Protein AF-0000000075757580 (afdb_homodimer)

Structure (mmCIF, N/CA/C/O backbone):
data_AF-0000000075757580-model_v1
#
loop_
_entity.id
_entity.type
_entity.pdbx_description
1 polymer 'Pc06g02010 protein'
#
loop_
_atom_site.group_PDB
_atom_site.id
_atom_site.type_symbol
_atom_site.label_atom_id
_atom_site.label_alt_id
_atom_site.label_comp_id
_atom_site.label_asym_id
_atom_site.label_entity_id
_atom_site.label_seq_id
_atom_site.pdbx_PDB_ins_code
_atom_site.Cartn_x
_atom_site.Cartn_y
_atom_site.Cartn_z
_atom_site.occupancy
_atom_site.B_iso_or_equiv
_atom_site.auth_seq_id
_atom_site.auth_comp_id
_atom_site.auth_asym_id
_atom_site.auth_atom_id
_atom_site.pdbx_PDB_model_num
ATOM 1 N N . MET A 1 1 ? 38.062 33.625 12.977 1 28.41 1 MET A N 1
ATOM 2 C CA . MET A 1 1 ? 36.781 33.188 13.539 1 28.41 1 MET A CA 1
ATOM 3 C C . MET A 1 1 ? 35.719 33.031 12.445 1 28.41 1 MET A C 1
ATOM 5 O O . MET A 1 1 ? 35.344 34.031 11.82 1 28.41 1 MET A O 1
ATOM 9 N N . ALA A 1 2 ? 35.719 31.906 11.711 1 51 2 ALA A N 1
ATOM 10 C CA . ALA A 1 2 ? 34.75 31.656 10.656 1 51 2 ALA A CA 1
ATOM 11 C C . ALA A 1 2 ? 33.312 31.859 11.172 1 51 2 ALA A C 1
ATOM 13 O O . ALA A 1 2 ? 32.969 31.359 12.242 1 51 2 ALA A O 1
ATOM 14 N N . ALA A 1 3 ? 32.594 32.969 10.969 1 45.41 3 ALA A N 1
ATOM 15 C CA . ALA A 1 3 ? 31.219 33.281 11.32 1 45.41 3 ALA A CA 1
ATOM 16 C C . ALA A 1 3 ? 30.312 32.062 11.062 1 45.41 3 ALA A C 1
ATOM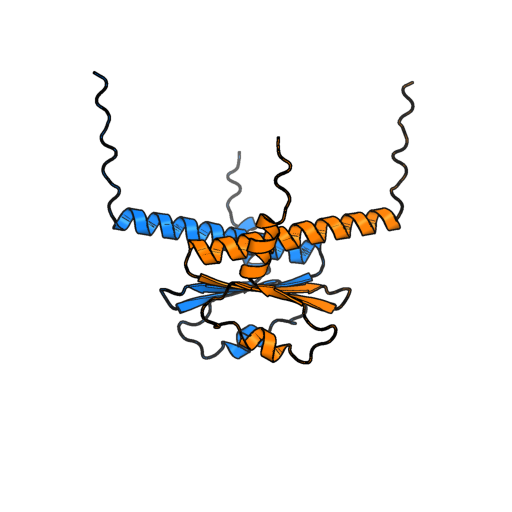 18 O O . ALA A 1 3 ? 30.281 31.531 9.953 1 45.41 3 ALA A O 1
ATOM 19 N N . ILE A 1 4 ? 29.922 31.266 12 1 55.28 4 ILE A N 1
ATOM 20 C CA . ILE A 1 4 ? 28.906 30.219 11.961 1 55.28 4 ILE A CA 1
ATOM 21 C C . ILE A 1 4 ? 27.609 30.797 11.391 1 55.28 4 ILE A C 1
ATOM 23 O O . ILE A 1 4 ? 27.031 31.734 11.953 1 55.28 4 ILE A O 1
ATOM 27 N N . LYS A 1 5 ? 27.547 31.016 10.109 1 54.47 5 LYS A N 1
ATOM 28 C CA . LYS A 1 5 ? 26.281 31.359 9.484 1 54.47 5 LYS A CA 1
ATOM 29 C C . LYS A 1 5 ? 25.109 30.781 10.273 1 54.47 5 LYS A C 1
ATOM 31 O O . LYS A 1 5 ? 25.016 29.562 10.469 1 54.47 5 LYS A O 1
ATOM 36 N N . ALA A 1 6 ? 24.469 31.391 11.266 1 57.47 6 ALA A N 1
ATOM 37 C CA . ALA A 1 6 ? 23.281 31.062 12.039 1 57.47 6 ALA A CA 1
ATOM 38 C C . ALA A 1 6 ? 22.203 30.453 11.148 1 57.47 6 ALA A C 1
ATOM 40 O O . ALA A 1 6 ? 21.812 31.047 10.133 1 57.47 6 ALA A O 1
ATOM 41 N N . THR A 1 7 ? 22.125 29.188 10.883 1 61.03 7 THR A N 1
ATOM 42 C CA . THR A 1 7 ? 21.016 28.531 10.203 1 61.03 7 THR A CA 1
ATOM 43 C C . THR A 1 7 ? 19.688 29.109 10.664 1 61.03 7 THR A C 1
ATOM 45 O O . THR A 1 7 ? 19.344 29.016 11.844 1 61.03 7 THR A O 1
ATOM 48 N N . ARG A 1 8 ? 19.281 30.312 10.32 1 62.44 8 ARG A N 1
ATOM 49 C CA . ARG A 1 8 ? 17.984 30.906 10.617 1 62.44 8 ARG A CA 1
ATOM 50 C C . ARG A 1 8 ? 16.891 29.844 10.688 1 62.44 8 ARG A C 1
ATOM 52 O O . ARG A 1 8 ? 16.781 29 9.797 1 62.44 8 ARG A O 1
ATOM 59 N N . PRO A 1 9 ? 16.391 29.609 11.859 1 71.75 9 PRO A N 1
ATOM 60 C CA . PRO A 1 9 ? 15.305 28.641 12.016 1 71.75 9 PRO A CA 1
ATOM 61 C C . PRO A 1 9 ? 14.25 28.75 10.914 1 71.75 9 PRO A C 1
ATOM 63 O O . PRO A 1 9 ? 13.938 29.844 10.461 1 71.75 9 PRO A O 1
ATOM 66 N N . MET A 1 10 ? 14.219 27.781 10.047 1 72.31 10 MET A N 1
ATOM 67 C CA . MET A 1 10 ? 13.172 27.719 9.031 1 72.31 10 MET A CA 1
ATOM 68 C C . MET A 1 10 ? 11.828 28.156 9.602 1 72.31 10 MET A C 1
ATOM 70 O O . MET A 1 10 ? 11.453 27.734 10.703 1 72.31 10 MET A O 1
ATOM 74 N N . ASP A 1 11 ? 11.367 29.141 9.133 1 81.25 11 ASP A N 1
ATOM 75 C CA . ASP A 1 11 ? 10.031 29.562 9.539 1 81.25 11 ASP A CA 1
ATOM 76 C C . ASP A 1 11 ? 9.039 28.406 9.484 1 81.25 11 ASP A C 1
ATOM 78 O O . ASP A 1 11 ? 9.289 27.406 8.828 1 81.25 11 ASP A O 1
ATOM 82 N N . VAL A 1 12 ? 8.117 28.375 10.367 1 82.94 12 VAL A N 1
ATOM 83 C CA . VAL A 1 12 ? 7.125 27.312 10.547 1 82.94 12 VAL A CA 1
ATOM 84 C C . VAL A 1 12 ? 6.453 27 9.211 1 82.94 12 VAL A C 1
ATOM 86 O O . VAL A 1 12 ? 6.191 25.844 8.898 1 82.94 12 VAL A O 1
ATOM 89 N N . VAL A 1 13 ? 6.262 28.031 8.414 1 81.88 13 VAL A N 1
ATOM 90 C CA . VAL A 1 13 ? 5.586 27.859 7.137 1 81.88 13 VAL A CA 1
ATOM 91 C C . VAL A 1 13 ? 6.457 27.016 6.203 1 81.88 13 VAL A C 1
ATOM 93 O O . VAL A 1 13 ? 5.961 26.109 5.535 1 81.88 13 VAL A O 1
ATOM 96 N N . SER A 1 14 ? 7.656 27.328 6.133 1 85.38 14 SER A N 1
ATOM 97 C CA . SER A 1 14 ? 8.602 26.594 5.297 1 85.38 14 SER A CA 1
ATOM 98 C C . SER A 1 14 ? 8.727 25.141 5.742 1 85.38 14 SER A C 1
ATOM 100 O O . SER A 1 14 ? 8.812 24.234 4.91 1 85.38 14 SER A O 1
ATOM 102 N N . LYS A 1 15 ? 8.719 24.984 7.031 1 83.62 15 LYS A N 1
ATOM 103 C CA . LYS A 1 15 ? 8.836 23.641 7.574 1 83.62 15 LYS A CA 1
ATOM 104 C C . LYS A 1 15 ? 7.625 22.781 7.191 1 83.62 15 LYS A C 1
ATOM 106 O O . LYS A 1 15 ? 7.777 21.625 6.816 1 83.62 15 LYS A O 1
ATOM 111 N N . ARG A 1 16 ? 6.531 23.375 7.273 1 83.94 16 ARG A N 1
ATOM 112 C CA . ARG A 1 16 ? 5.305 22.672 6.906 1 83.94 16 ARG A CA 1
ATOM 113 C C . ARG A 1 16 ? 5.305 22.312 5.43 1 83.94 16 ARG A C 1
ATOM 115 O O . ARG A 1 16 ? 4.887 21.203 5.059 1 83.94 16 ARG A O 1
ATOM 122 N N . LYS A 1 17 ? 5.738 23.25 4.676 1 88.44 17 LYS A N 1
ATOM 123 C CA . LYS A 1 17 ? 5.824 23 3.238 1 88.44 17 LYS A CA 1
ATOM 124 C C . LYS A 1 17 ? 6.762 21.844 2.938 1 88.44 17 LYS A C 1
ATOM 126 O O . LYS A 1 17 ? 6.449 20.984 2.111 1 88.44 17 LYS A O 1
ATOM 131 N N . LEU A 1 18 ? 7.867 21.828 3.568 1 87.31 18 LEU A N 1
ATOM 132 C CA . LEU A 1 18 ? 8.852 20.766 3.377 1 87.31 18 LEU A CA 1
ATOM 133 C C . LEU A 1 18 ? 8.289 19.422 3.814 1 87.31 18 LEU A C 1
ATOM 135 O O . LEU A 1 18 ? 8.492 18.422 3.135 1 87.31 18 LEU A O 1
ATOM 139 N N . MET A 1 19 ? 7.625 19.406 4.863 1 84.75 19 MET A N 1
ATOM 140 C CA . MET A 1 19 ? 7.027 18.172 5.375 1 84.75 19 MET A CA 1
ATOM 141 C C . MET A 1 19 ? 6.004 17.609 4.395 1 84.75 19 MET A C 1
ATOM 143 O O . MET A 1 19 ? 5.965 16.406 4.145 1 84.75 19 MET A O 1
ATOM 147 N N . ARG A 1 20 ? 5.328 18.547 3.861 1 87 20 ARG A N 1
ATOM 148 C CA . ARG A 1 20 ? 4.312 18.141 2.891 1 87 20 ARG A CA 1
ATOM 149 C C . ARG A 1 20 ? 4.957 17.562 1.635 1 87 20 ARG A C 1
ATOM 151 O O . ARG A 1 20 ? 4.465 16.578 1.076 1 87 20 ARG A O 1
ATOM 158 N N . GLN A 1 21 ? 6.012 18.188 1.309 1 90.06 21 GLN A N 1
ATOM 159 C CA . GLN A 1 21 ? 6.719 17.703 0.126 1 90.06 21 GLN A CA 1
ATOM 160 C C . GLN A 1 21 ? 7.27 16.297 0.348 1 90.06 21 GLN A C 1
ATOM 162 O O . GLN A 1 21 ? 7.184 15.445 -0.538 1 90.06 21 GLN A O 1
ATOM 167 N N . LYS A 1 22 ? 7.773 16.125 1.518 1 89.12 22 LYS A N 1
ATOM 168 C CA . LYS A 1 22 ? 8.281 14.805 1.839 1 89.12 22 LYS A CA 1
ATOM 169 C C . LYS A 1 22 ? 7.152 13.773 1.867 1 89.12 22 LYS A C 1
ATOM 171 O O . LYS A 1 22 ? 7.293 12.672 1.327 1 89.12 22 LYS A O 1
ATOM 176 N N . GLN A 1 23 ? 6.102 14.203 2.43 1 91 23 GLN A N 1
ATOM 177 C CA . GLN A 1 23 ? 4.941 13.32 2.5 1 91 23 GLN A CA 1
ATOM 178 C C . GLN A 1 23 ? 4.469 12.922 1.106 1 91 23 GLN A C 1
ATOM 180 O O . GLN A 1 23 ? 4.125 11.758 0.869 1 91 23 GLN A O 1
ATOM 185 N N . CYS A 1 24 ? 4.535 13.891 0.233 1 91.75 24 CYS A N 1
ATOM 186 C CA . CYS A 1 24 ? 4.102 13.633 -1.137 1 91.75 24 CYS A CA 1
ATOM 187 C C . CYS A 1 24 ? 5.047 12.664 -1.831 1 91.75 24 CYS A C 1
ATOM 189 O O . CYS A 1 24 ? 4.598 11.758 -2.537 1 91.75 24 CYS A O 1
ATOM 191 N N . ARG A 1 25 ? 6.289 12.859 -1.616 1 93.12 25 ARG A N 1
ATOM 192 C CA . ARG A 1 25 ? 7.262 11.977 -2.246 1 93.12 25 ARG A CA 1
ATOM 193 C C . ARG A 1 25 ? 7.102 10.539 -1.745 1 93.12 25 ARG A C 1
ATOM 195 O O . ARG A 1 25 ? 7.156 9.594 -2.531 1 93.12 25 ARG A O 1
ATOM 202 N N . ARG A 1 26 ? 6.891 10.406 -0.496 1 93.5 26 ARG A N 1
ATOM 203 C CA . ARG A 1 26 ? 6.734 9.078 0.091 1 93.5 26 ARG A CA 1
ATOM 204 C C . ARG A 1 26 ? 5.438 8.422 -0.372 1 93.5 26 ARG A C 1
ATOM 206 O O . ARG A 1 26 ? 5.402 7.215 -0.616 1 93.5 26 ARG A O 1
ATOM 213 N N . LYS A 1 27 ? 4.469 9.203 -0.467 1 94.75 27 LYS A N 1
ATOM 214 C CA . LYS A 1 27 ? 3.191 8.703 -0.973 1 94.75 27 LYS A CA 1
ATOM 215 C C . LYS A 1 27 ? 3.334 8.172 -2.396 1 94.75 27 LYS A C 1
ATOM 217 O O . LYS A 1 27 ? 2.928 7.047 -2.689 1 94.75 27 LYS A O 1
ATOM 222 N N . THR A 1 28 ? 3.984 9.008 -3.244 1 93.56 28 THR A N 1
ATOM 223 C CA . THR A 1 28 ? 4.164 8.641 -4.645 1 93.56 28 THR A CA 1
ATOM 224 C C . THR A 1 28 ? 5.047 7.402 -4.766 1 93.56 28 THR A C 1
ATOM 226 O O . THR A 1 28 ? 4.762 6.508 -5.566 1 93.56 28 THR A O 1
ATOM 229 N N . SER A 1 29 ? 6.129 7.367 -3.955 1 94.69 29 SER A N 1
ATOM 230 C CA . SER A 1 29 ? 7.023 6.215 -3.975 1 94.69 29 SER A CA 1
ATOM 231 C C . SER A 1 29 ? 6.297 4.941 -3.551 1 94.69 29 SER A C 1
ATOM 233 O O . SER A 1 29 ? 6.488 3.885 -4.152 1 94.69 29 SER A O 1
ATOM 235 N N . LEU A 1 30 ? 5.465 5.043 -2.557 1 96.19 30 LEU A N 1
ATOM 236 C CA . LEU A 1 30 ? 4.684 3.912 -2.066 1 96.19 30 LEU A CA 1
ATOM 237 C C . LEU A 1 30 ? 3.752 3.385 -3.154 1 96.19 30 LEU A C 1
ATOM 239 O O . LEU A 1 30 ? 3.719 2.182 -3.418 1 96.19 30 LEU A O 1
ATOM 243 N N . MET A 1 31 ? 3.135 4.289 -3.84 1 96.5 31 MET A N 1
ATOM 244 C CA . MET A 1 31 ? 2.184 3.908 -4.879 1 96.5 31 MET A CA 1
ATOM 245 C C . MET A 1 31 ? 2.902 3.285 -6.074 1 96.5 31 MET A C 1
ATOM 247 O O . MET A 1 31 ? 2.432 2.297 -6.637 1 96.5 31 MET A O 1
ATOM 251 N N . LYS A 1 32 ? 4.02 3.869 -6.344 1 95.38 32 LYS A N 1
ATOM 252 C CA . LYS A 1 32 ? 4.801 3.32 -7.449 1 95.38 32 LYS A CA 1
ATOM 253 C C . LYS A 1 32 ? 5.25 1.892 -7.152 1 95.38 32 LYS A C 1
ATOM 255 O O . LYS A 1 32 ? 5.172 1.018 -8.016 1 95.38 32 LYS A O 1
ATOM 260 N N . LYS A 1 33 ? 5.664 1.652 -5.953 1 96.12 33 LYS A N 1
ATOM 261 C CA . LYS A 1 33 ? 6.113 0.317 -5.566 1 96.12 33 LYS A CA 1
ATOM 262 C C . LYS A 1 33 ? 4.957 -0.679 -5.594 1 96.12 33 LYS A C 1
ATOM 264 O O . LYS A 1 33 ? 5.148 -1.854 -5.914 1 96.12 33 LYS A O 1
ATOM 269 N N . ALA A 1 34 ? 3.807 -0.203 -5.211 1 97.31 34 ALA A N 1
ATOM 270 C CA . ALA A 1 34 ? 2.623 -1.057 -5.258 1 97.31 34 ALA A CA 1
ATOM 271 C C . ALA A 1 34 ? 2.293 -1.454 -6.695 1 97.31 34 ALA A C 1
ATOM 273 O O . ALA A 1 34 ? 1.99 -2.617 -6.969 1 97.31 34 ALA A O 1
ATOM 274 N N . CYS A 1 35 ? 2.459 -0.529 -7.629 1 95.81 35 CYS A N 1
ATOM 275 C CA . CYS A 1 35 ? 2.203 -0.803 -9.039 1 95.81 35 CYS A CA 1
ATOM 276 C C . CYS A 1 35 ? 3.219 -1.795 -9.594 1 95.81 35 CYS A C 1
ATOM 278 O O . CYS A 1 35 ? 2.859 -2.701 -10.352 1 95.81 35 CYS A O 1
ATOM 280 N N . GLU A 1 36 ? 4.441 -1.571 -9.211 1 93.81 36 GLU A N 1
ATOM 281 C CA . GLU A 1 36 ? 5.508 -2.473 -9.633 1 93.81 36 GLU A CA 1
ATOM 282 C C 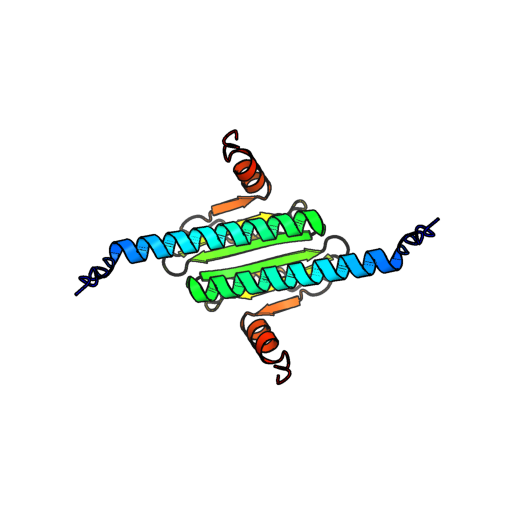. GLU A 1 36 ? 5.25 -3.898 -9.156 1 93.81 36 GLU A C 1
ATOM 284 O O . GLU A 1 36 ? 5.391 -4.852 -9.922 1 93.81 36 GLU A O 1
ATOM 289 N N . TYR A 1 37 ? 4.84 -3.955 -7.977 1 94.38 37 TYR A N 1
ATOM 290 C CA . TYR A 1 37 ? 4.539 -5.27 -7.418 1 94.38 37 TYR A CA 1
ATOM 291 C C . TYR A 1 37 ? 3.393 -5.934 -8.172 1 94.38 37 TYR A C 1
ATOM 293 O O . TYR A 1 37 ? 3.451 -7.125 -8.477 1 94.38 37 TYR A O 1
ATOM 301 N N . SER A 1 38 ? 2.367 -5.207 -8.414 1 96 38 SER A N 1
ATOM 302 C CA . SER A 1 38 ? 1.22 -5.742 -9.141 1 96 38 SER A CA 1
ATOM 303 C C . SER A 1 38 ? 1.638 -6.328 -10.484 1 96 38 SER A C 1
ATOM 305 O O . SER A 1 38 ? 1.228 -7.434 -10.836 1 96 38 SER A O 1
ATOM 307 N N . ARG A 1 39 ? 2.471 -5.645 -11.156 1 91.12 39 ARG A N 1
ATOM 308 C CA . ARG A 1 39 ? 2.889 -6.047 -12.492 1 91.12 39 ARG A CA 1
ATOM 309 C C . ARG A 1 39 ? 3.84 -7.234 -12.438 1 91.12 39 ARG A C 1
ATOM 311 O O . ARG A 1 39 ? 3.711 -8.18 -13.227 1 91.12 39 ARG A O 1
ATOM 318 N N . MET A 1 40 ? 4.676 -7.312 -11.43 1 89.44 40 MET A N 1
ATOM 319 C CA . MET A 1 40 ? 5.738 -8.312 -11.359 1 89.44 40 MET A CA 1
ATOM 320 C C . MET A 1 40 ? 5.227 -9.617 -10.758 1 89.44 40 MET A C 1
ATOM 322 O O . MET A 1 40 ? 5.723 -10.695 -11.086 1 89.44 40 MET A O 1
ATOM 326 N N . CYS A 1 41 ? 4.18 -9.492 -9.93 1 91.31 41 CYS A N 1
ATOM 327 C CA . CYS A 1 41 ? 3.766 -10.664 -9.172 1 91.31 41 CYS A CA 1
ATOM 328 C C . CYS A 1 41 ? 2.334 -11.062 -9.516 1 91.31 41 CYS A C 1
ATOM 330 O O . CYS A 1 41 ? 1.71 -11.844 -8.797 1 91.31 41 CYS A O 1
ATOM 332 N N . SER A 1 42 ? 1.768 -10.5 -10.57 1 92.19 42 SER A N 1
ATOM 333 C CA . SER A 1 42 ? 0.395 -10.805 -10.961 1 92.19 42 SER A CA 1
ATOM 334 C C . SER A 1 42 ? -0.55 -10.734 -9.766 1 92.19 42 SER A C 1
ATOM 336 O O . SER A 1 42 ? -1.265 -11.695 -9.477 1 92.19 42 SER A O 1
ATOM 338 N N . ALA A 1 43 ? -0.443 -9.656 -9.164 1 96.31 43 ALA A N 1
ATOM 339 C CA . ALA A 1 43 ? -1.262 -9.414 -7.977 1 96.31 43 ALA A CA 1
ATOM 340 C C . ALA A 1 43 ? -2.178 -8.211 -8.18 1 96.31 43 ALA A C 1
ATOM 342 O O . ALA A 1 43 ? -1.814 -7.254 -8.875 1 96.31 43 ALA A O 1
ATOM 343 N N . ASP A 1 44 ? -3.393 -8.281 -7.664 1 97.25 44 ASP A N 1
ATOM 344 C CA . ASP A 1 44 ? -4.293 -7.137 -7.598 1 97.25 44 ASP A CA 1
ATOM 345 C C . ASP A 1 44 ? -4.078 -6.344 -6.309 1 97.25 44 ASP A C 1
ATOM 347 O O . ASP A 1 44 ? -4.316 -6.859 -5.215 1 97.25 44 ASP A O 1
ATOM 351 N N . ILE A 1 45 ? -3.654 -5.188 -6.516 1 97.88 45 ILE A N 1
ATOM 352 C CA . ILE A 1 45 ? -3.238 -4.438 -5.34 1 97.88 45 ILE A CA 1
ATOM 353 C C . ILE A 1 45 ? -4.078 -3.168 -5.211 1 97.88 45 ILE A C 1
ATOM 355 O O . ILE A 1 45 ? -4.414 -2.537 -6.215 1 97.88 45 ILE A O 1
ATOM 359 N N . CYS A 1 46 ? -4.41 -2.756 -3.949 1 97.81 46 CYS A N 1
ATOM 360 C CA . CYS A 1 46 ? -5.012 -1.467 -3.627 1 97.81 46 CYS A CA 1
ATOM 361 C C . CYS A 1 46 ? -4.309 -0.821 -2.438 1 97.81 46 CYS A C 1
ATOM 363 O O . CYS A 1 46 ? -3.916 -1.51 -1.494 1 97.81 46 CYS A O 1
ATOM 365 N N . VAL A 1 47 ? -4.035 0.445 -2.535 1 98.12 47 VAL A N 1
ATOM 366 C CA . VAL A 1 47 ? -3.486 1.224 -1.43 1 98.12 47 VAL A CA 1
ATOM 367 C C . VAL A 1 47 ? -4.438 2.365 -1.076 1 98.12 47 VAL A C 1
ATOM 369 O O . VAL A 1 47 ? -4.816 3.156 -1.943 1 98.12 47 VAL A O 1
ATOM 372 N N . GLY A 1 48 ? -4.863 2.414 0.11 1 97.62 48 GLY A N 1
ATOM 373 C CA . GLY A 1 48 ? -5.691 3.5 0.61 1 97.62 48 GLY A CA 1
ATOM 374 C C . GLY A 1 48 ? -4.984 4.363 1.641 1 97.62 48 GLY A C 1
ATOM 375 O O . GLY A 1 48 ? -4.445 3.848 2.623 1 97.62 48 GLY A O 1
ATOM 376 N N . ILE A 1 49 ? -4.988 5.641 1.418 1 97.69 49 ILE A N 1
ATOM 377 C CA . ILE A 1 49 ? -4.355 6.59 2.322 1 97.69 49 ILE A CA 1
ATOM 378 C C . ILE A 1 49 ? -5.359 7.668 2.729 1 97.69 49 ILE A C 1
ATOM 380 O O . ILE A 1 49 ? -5.902 8.375 1.874 1 97.69 49 ILE A O 1
ATOM 384 N N . ARG A 1 50 ? -5.645 7.727 3.971 1 97.31 50 ARG A N 1
ATOM 385 C CA . ARG A 1 50 ? -6.418 8.844 4.492 1 97.31 50 ARG A CA 1
ATOM 386 C C . ARG A 1 50 ? -5.551 9.75 5.363 1 97.31 50 ARG A C 1
ATOM 388 O O . ARG A 1 50 ? -5.031 9.32 6.391 1 97.31 50 ARG A O 1
ATOM 395 N N . ILE A 1 51 ? -5.387 10.992 4.898 1 95.44 51 ILE A N 1
ATOM 396 C CA . ILE A 1 51 ? -4.688 11.977 5.715 1 95.44 51 ILE A CA 1
ATOM 397 C C . ILE A 1 51 ? -5.594 12.438 6.855 1 95.44 51 ILE A C 1
ATOM 399 O O . ILE A 1 51 ? -6.629 13.062 6.621 1 95.44 51 ILE A O 1
ATOM 403 N N . ARG A 1 52 ? -5.129 12.172 8.008 1 95.38 52 ARG A N 1
ATOM 404 C CA . ARG A 1 52 ? -6.008 12.406 9.148 1 95.38 52 ARG A CA 1
ATOM 405 C C . ARG A 1 52 ? -6.316 13.891 9.312 1 95.38 52 ARG A C 1
ATOM 407 O O . ARG A 1 52 ? -7.457 14.266 9.609 1 95.38 52 ARG A O 1
ATOM 414 N N . GLU A 1 53 ? -5.336 14.695 9.102 1 91.38 53 GLU A N 1
ATOM 415 C CA . GLU A 1 53 ? -5.488 16.125 9.312 1 91.38 53 GLU A CA 1
ATOM 416 C C . GLU A 1 53 ? -6.559 16.719 8.391 1 91.38 53 GLU A C 1
ATOM 418 O O . GLU A 1 53 ? -7.418 17.484 8.836 1 91.38 53 GLU A O 1
ATOM 423 N N . THR A 1 54 ? -6.57 16.375 7.234 1 92.5 54 THR A N 1
ATOM 424 C CA . THR A 1 54 ? -7.457 16.984 6.254 1 92.5 54 THR A CA 1
ATOM 425 C C . THR A 1 54 ? -8.664 16.094 5.98 1 92.5 54 THR A C 1
ATOM 427 O O . THR A 1 54 ? -9.688 16.562 5.48 1 92.5 54 THR A O 1
ATOM 430 N N . GLY A 1 55 ? -8.523 14.773 6.219 1 95.25 55 GLY A N 1
ATOM 431 C CA . GLY A 1 55 ? -9.578 13.828 5.887 1 95.25 55 GLY A CA 1
ATOM 432 C C . GLY A 1 55 ? -9.539 13.367 4.441 1 95.25 55 GLY A C 1
ATOM 433 O O . GLY A 1 55 ? -10.344 12.531 4.031 1 95.25 55 GLY A O 1
ATOM 434 N N . GLN A 1 56 ? -8.602 13.883 3.717 1 95.69 56 GLN A N 1
ATOM 435 C CA . GLN A 1 56 ? -8.484 13.539 2.305 1 95.69 56 GLN A CA 1
ATOM 436 C C . GLN A 1 56 ? -8.078 12.078 2.127 1 95.69 56 GLN A C 1
ATOM 438 O O . GLN A 1 56 ? -7.156 11.602 2.799 1 95.69 56 GLN A O 1
ATOM 443 N N . VAL A 1 57 ? -8.812 11.43 1.176 1 96.88 57 VAL A N 1
ATOM 444 C CA . VAL A 1 57 ? -8.539 10.016 0.928 1 96.88 57 VAL A CA 1
ATOM 445 C C . VAL A 1 57 ? -7.93 9.844 -0.463 1 96.88 57 VAL A C 1
ATOM 447 O O . VAL A 1 57 ? -8.43 10.414 -1.438 1 96.88 57 VAL A O 1
ATOM 450 N N . HIS A 1 58 ? -6.801 9.188 -0.512 1 96.38 58 HIS A N 1
ATOM 451 C CA . HIS A 1 58 ? -6.16 8.781 -1.758 1 96.38 58 HIS A CA 1
ATOM 452 C C . HIS A 1 58 ? -6.234 7.27 -1.947 1 96.38 58 HIS A C 1
ATOM 454 O O . HIS A 1 58 ? -5.902 6.508 -1.035 1 96.38 58 HIS A O 1
ATOM 460 N N . ILE A 1 59 ? -6.688 6.871 -3.104 1 96.75 59 ILE A N 1
ATOM 461 C CA . ILE A 1 59 ? -6.789 5.445 -3.383 1 96.75 59 ILE A CA 1
ATOM 462 C C . ILE A 1 59 ? -5.996 5.109 -4.645 1 96.75 59 ILE A C 1
ATOM 464 O O . ILE A 1 59 ? -6.188 5.734 -5.691 1 96.75 59 ILE A O 1
ATOM 468 N N . LEU A 1 60 ? -5.074 4.195 -4.484 1 97 60 LEU A N 1
ATOM 469 C CA . LEU A 1 60 ? -4.445 3.59 -5.652 1 97 60 LEU A CA 1
ATOM 470 C C . LEU A 1 60 ? -5.004 2.193 -5.906 1 97 60 LEU A C 1
ATOM 472 O O . LEU A 1 60 ? -5.059 1.367 -4.992 1 97 60 LEU A O 1
ATOM 476 N N . SER A 1 61 ? -5.352 1.985 -7.109 1 95.62 61 SER A N 1
ATOM 477 C CA . SER A 1 61 ? -5.82 0.66 -7.504 1 95.62 61 SER A CA 1
ATOM 478 C C . SER A 1 61 ? -5.004 0.112 -8.672 1 95.62 61 SER A C 1
ATOM 480 O O . SER A 1 61 ? -5.156 0.568 -9.805 1 95.62 61 SER A O 1
ATOM 482 N N . ALA A 1 62 ? -4.16 -0.707 -8.352 1 95.62 62 ALA A N 1
ATOM 483 C CA . ALA A 1 62 ? -3.48 -1.504 -9.367 1 95.62 62 ALA A CA 1
ATOM 484 C C . ALA A 1 62 ? -4.117 -2.885 -9.5 1 95.62 62 ALA A C 1
ATOM 486 O O . ALA A 1 62 ? -3.551 -3.881 -9.047 1 95.62 62 ALA A O 1
ATOM 487 N N . ASP A 1 63 ? -5.164 -2.883 -9.992 1 93.62 63 ASP A N 1
ATOM 488 C CA . ASP A 1 63 ? -6.09 -4.012 -9.969 1 93.62 63 ASP A CA 1
ATOM 489 C C . ASP A 1 63 ? -6.742 -4.211 -11.336 1 93.62 63 ASP A C 1
ATOM 491 O O . ASP A 1 63 ? -7.758 -3.58 -11.641 1 93.62 63 ASP A O 1
ATOM 495 N N . THR A 1 64 ? -6.254 -5.113 -12.086 1 88.56 64 THR A N 1
ATOM 496 C CA . THR A 1 64 ? -6.758 -5.328 -13.438 1 88.56 64 THR A CA 1
ATOM 497 C C . THR A 1 64 ? -8.047 -6.137 -13.414 1 88.56 64 THR A C 1
ATOM 499 O O . THR A 1 64 ? -8.883 -6.016 -14.312 1 88.56 64 THR A O 1
ATOM 502 N N . SER A 1 65 ? -8.258 -6.852 -12.438 1 93 65 SER A N 1
ATOM 503 C CA . SER A 1 65 ? -9.414 -7.742 -12.367 1 93 65 SER A CA 1
ATOM 504 C C . SER A 1 65 ? -10.633 -7.023 -11.812 1 93 65 SER A C 1
ATOM 506 O O . SER A 1 65 ? -11.758 -7.512 -11.93 1 93 65 SER A O 1
ATOM 508 N N . GLY A 1 66 ? -10.469 -5.949 -11.133 1 93.88 66 GLY A N 1
ATOM 509 C CA . GLY A 1 66 ? -11.57 -5.219 -10.516 1 93.88 66 GLY A CA 1
ATOM 510 C C . GLY A 1 66 ? -11.945 -5.746 -9.148 1 93.88 66 GLY A C 1
ATOM 511 O O . GLY A 1 66 ? -13.031 -5.469 -8.641 1 93.88 66 GLY A O 1
ATOM 512 N N . PHE A 1 67 ? -11.109 -6.523 -8.609 1 95.75 67 PHE A N 1
ATOM 513 C CA . PHE A 1 67 ? -11.383 -7.125 -7.312 1 95.75 67 PHE A CA 1
ATOM 514 C C . PHE A 1 67 ? -11.617 -6.051 -6.254 1 95.75 67 PHE A C 1
ATOM 516 O O . PHE A 1 67 ? -12.523 -6.18 -5.426 1 95.75 67 PHE A O 1
ATOM 523 N N . TRP A 1 68 ? -10.898 -4.992 -6.305 1 95.94 68 TRP A N 1
ATOM 524 C CA . TRP A 1 68 ? -10.93 -3.967 -5.266 1 95.94 68 TRP A CA 1
ATOM 525 C C . TRP A 1 68 ? -11.898 -2.85 -5.633 1 95.94 68 TRP A C 1
ATOM 527 O O . TRP A 1 68 ? -11.938 -1.811 -4.973 1 95.94 68 TRP A O 1
ATOM 537 N N . ALA A 1 69 ? -12.734 -2.969 -6.59 1 93.12 69 ALA A N 1
ATOM 538 C CA . ALA A 1 69 ? -13.625 -1.935 -7.098 1 93.12 69 ALA A CA 1
ATOM 539 C C . ALA A 1 69 ? -14.633 -1.506 -6.031 1 93.12 69 ALA A C 1
ATOM 541 O O . ALA A 1 69 ? -15.109 -0.37 -6.043 1 93.12 69 ALA A O 1
ATOM 542 N N . PHE A 1 70 ? -14.898 -2.369 -5.176 1 93.44 70 PHE A N 1
ATOM 543 C CA . PHE A 1 70 ? -15.898 -2.092 -4.148 1 93.44 70 PHE A CA 1
ATOM 544 C C . PHE A 1 70 ? -15.422 -0.984 -3.217 1 93.44 70 PHE A C 1
ATOM 546 O O . PHE A 1 70 ? -16.234 -0.336 -2.551 1 93.44 70 PHE A O 1
ATOM 553 N N . LEU A 1 71 ? -14.117 -0.797 -3.076 1 93.19 71 LEU A N 1
ATOM 554 C CA . LEU A 1 71 ? -13.57 0.239 -2.203 1 93.19 71 LEU A CA 1
ATOM 555 C C . LEU A 1 71 ? -14.109 1.612 -2.592 1 93.19 71 LEU A C 1
ATOM 557 O O . LEU A 1 71 ? -14.617 2.35 -1.742 1 93.19 71 LEU A O 1
ATOM 561 N N . SER A 1 72 ? -14.016 1.849 -3.9 1 89.75 72 SER A N 1
ATOM 562 C CA . SER A 1 72 ? -14.523 3.125 -4.391 1 89.75 72 SER A CA 1
ATOM 563 C C . SER A 1 72 ? -16.016 3.258 -4.133 1 89.75 72 SER A C 1
ATOM 565 O O . SER A 1 72 ? -16.5 4.336 -3.777 1 89.75 72 SER A O 1
ATOM 567 N N . SER A 1 73 ? -16.703 2.15 -4.363 1 91.12 73 SER A N 1
ATOM 568 C CA . SER A 1 73 ? -18.141 2.172 -4.141 1 91.12 73 SER A CA 1
ATOM 569 C C . SER A 1 73 ? -18.469 2.48 -2.688 1 91.12 73 SER A C 1
ATOM 571 O O . SER A 1 73 ? -19.422 3.209 -2.402 1 91.12 73 SER A O 1
ATOM 573 N N . GLN A 1 74 ? -17.766 1.948 -1.771 1 92.12 74 GLN A N 1
ATOM 574 C CA . GLN A 1 74 ? -17.984 2.158 -0.345 1 92.12 74 GLN A CA 1
ATOM 575 C C . GLN A 1 74 ? -17.688 3.6 0.053 1 92.12 74 GLN A C 1
ATOM 577 O O . GLN A 1 74 ? -18.281 4.129 0.994 1 92.12 74 GLN A O 1
ATOM 582 N N . LEU A 1 75 ? -16.781 4.207 -0.72 1 94.94 75 LEU A N 1
ATOM 583 C CA . LEU A 1 75 ? -16.359 5.555 -0.358 1 94.94 75 LEU A CA 1
ATOM 584 C C . LEU A 1 75 ? -16.984 6.594 -1.274 1 94.94 75 LEU A C 1
ATOM 586 O O . LEU A 1 75 ? -16.562 7.75 -1.298 1 94.94 75 LEU A O 1
ATOM 590 N N . ASN A 1 76 ? -18.031 6.191 -1.983 1 90.75 76 ASN A N 1
ATOM 591 C CA . ASN A 1 76 ? -18.625 7.039 -3.006 1 90.75 76 ASN A CA 1
ATOM 592 C C . ASN A 1 76 ? -19.25 8.297 -2.398 1 90.75 76 ASN A C 1
ATOM 594 O O . ASN A 1 76 ? -19.25 9.359 -3.02 1 90.75 76 ASN A O 1
ATOM 598 N N . SER A 1 77 ? -19.688 8.234 -1.125 1 93.31 77 SER A N 1
ATOM 599 C CA . SER A 1 77 ? -20.344 9.375 -0.498 1 93.31 77 SER A CA 1
ATOM 600 C C . SER A 1 77 ? -19.391 10.102 0.454 1 93.31 77 SER A C 1
ATOM 602 O O . SER A 1 77 ? -19.812 11 1.192 1 93.31 77 SER A O 1
ATOM 604 N N . TYR A 1 78 ? -18.203 9.742 0.449 1 93.44 78 TYR A N 1
ATOM 605 C CA . TYR A 1 78 ? -17.234 10.32 1.368 1 93.44 78 TYR A CA 1
ATOM 606 C C . TYR A 1 78 ? -16.828 11.719 0.92 1 93.44 78 TYR A C 1
ATOM 608 O O . TYR A 1 78 ? -16.719 11.984 -0.279 1 93.44 78 TYR A O 1
ATOM 616 N N . TYR A 1 79 ? -16.672 12.672 1.843 1 94.5 79 TYR A N 1
ATOM 617 C CA . TYR A 1 79 ? -16.172 14.016 1.628 1 94.5 79 TYR A CA 1
ATOM 618 C C . TYR A 1 79 ? -15.031 14.336 2.592 1 94.5 79 TYR A C 1
ATOM 620 O O . TYR A 1 79 ? -15.141 14.094 3.797 1 94.5 79 TYR A O 1
ATOM 628 N N . PRO A 1 80 ? -13.906 14.977 1.965 1 94.94 80 PRO A N 1
ATOM 629 C CA . PRO A 1 80 ? -13.68 15.32 0.56 1 94.94 80 PRO A CA 1
ATOM 630 C C . PRO A 1 80 ? -13.602 14.094 -0.347 1 94.94 80 PRO A C 1
ATOM 632 O O . PRO A 1 80 ? -13.156 13.031 0.089 1 94.94 80 PRO A O 1
ATOM 635 N N . ALA A 1 81 ? -14 14.227 -1.563 1 94.94 81 ALA A N 1
ATOM 636 C CA . ALA A 1 81 ? -14.086 13.109 -2.5 1 94.94 81 ALA A CA 1
ATOM 637 C C . ALA A 1 81 ? -12.734 12.414 -2.641 1 94.94 81 ALA A C 1
ATOM 639 O O . ALA A 1 81 ? -11.703 13.07 -2.805 1 94.94 81 ALA A O 1
ATOM 640 N N . PRO A 1 82 ? -12.781 11.188 -2.609 1 94.94 82 PRO A N 1
ATOM 641 C CA . PRO A 1 82 ? -11.516 10.453 -2.73 1 94.94 82 PRO A CA 1
ATOM 642 C C . PRO A 1 82 ? -10.852 10.641 -4.09 1 94.94 82 PRO A C 1
ATOM 644 O O . PRO A 1 82 ? -11.539 10.766 -5.105 1 94.94 82 PRO A O 1
ATOM 647 N N . MET A 1 83 ? -9.508 10.703 -4.004 1 94.06 83 MET A N 1
ATOM 648 C CA . MET A 1 83 ? -8.719 10.75 -5.23 1 94.06 83 MET A CA 1
ATOM 649 C C . MET A 1 83 ? -8.305 9.352 -5.664 1 94.06 83 MET A C 1
ATOM 651 O O . MET A 1 83 ? -7.664 8.617 -4.906 1 94.06 83 MET A O 1
ATOM 655 N N . LEU A 1 84 ? -8.711 8.992 -6.867 1 92.81 84 LEU A N 1
ATOM 656 C CA . LEU A 1 84 ? -8.422 7.66 -7.379 1 92.81 84 LEU A CA 1
ATOM 657 C C . LEU A 1 84 ? -7.25 7.695 -8.352 1 92.81 84 LEU A C 1
ATOM 659 O O . LEU A 1 84 ? -7.238 8.5 -9.289 1 92.81 84 LEU A O 1
ATOM 663 N N . VAL A 1 85 ? -6.262 6.895 -8.07 1 92.44 85 VAL A N 1
ATOM 664 C CA . VAL A 1 85 ? -5.105 6.746 -8.945 1 92.44 85 VAL A CA 1
ATOM 665 C C . VAL A 1 85 ? -5.008 5.301 -9.43 1 92.44 85 VAL A C 1
ATOM 667 O O . VAL A 1 85 ? -5.141 4.363 -8.641 1 92.44 85 VAL A O 1
ATOM 670 N N . THR A 1 86 ? -4.875 5.137 -10.711 1 91.12 86 THR A N 1
ATOM 671 C CA . THR A 1 86 ? -4.723 3.793 -11.258 1 91.12 86 THR A CA 1
ATOM 672 C C . THR A 1 86 ? -3.289 3.557 -11.719 1 91.12 86 THR A C 1
ATOM 674 O O . THR A 1 86 ? -2.496 4.496 -11.805 1 91.12 86 THR A O 1
ATOM 677 N N . ASP A 1 87 ? -3.004 2.309 -11.883 1 88.25 87 ASP A N 1
ATOM 678 C CA . ASP A 1 87 ? -1.674 1.958 -12.375 1 88.25 87 ASP A CA 1
ATOM 679 C C . ASP A 1 87 ? -1.39 2.619 -13.719 1 88.25 87 ASP A C 1
ATOM 681 O O . ASP A 1 87 ? -0.249 2.99 -14.008 1 88.25 87 ASP A O 1
ATOM 685 N N . GLN A 1 88 ? -2.396 2.871 -14.492 1 85.81 88 GLN A N 1
ATOM 686 C CA . GLN A 1 88 ? -2.264 3.527 -15.789 1 85.81 88 GLN A CA 1
ATOM 687 C C . GLN A 1 88 ? -1.896 5 -15.625 1 85.81 88 GLN A C 1
ATOM 689 O O . GLN A 1 88 ? -1.121 5.543 -16.422 1 85.81 88 GLN A O 1
ATOM 694 N N . ASP A 1 89 ? -2.418 5.59 -14.625 1 87.19 89 ASP A N 1
ATOM 695 C CA . ASP A 1 89 ? -2.119 6.996 -14.359 1 87.19 89 ASP A CA 1
ATOM 696 C C . ASP A 1 89 ? -0.655 7.18 -13.969 1 87.19 89 ASP A C 1
ATOM 698 O O . ASP A 1 89 ? -0.031 8.18 -14.328 1 87.19 89 ASP A O 1
ATOM 702 N N . LEU A 1 90 ? -0.125 6.227 -13.219 1 87.06 90 LEU A N 1
ATOM 703 C CA . LEU A 1 90 ? 1.25 6.336 -12.742 1 87.06 90 LEU A CA 1
ATOM 704 C C . LEU A 1 90 ? 2.238 6.012 -13.859 1 87.06 90 LEU A C 1
ATOM 706 O O . LEU A 1 90 ? 3.334 6.578 -13.906 1 87.06 90 LEU A O 1
ATOM 710 N N . GLN A 1 91 ? 1.937 5.102 -14.68 1 80.44 91 GLN A N 1
ATOM 711 C CA . GLN A 1 91 ? 2.793 4.742 -15.812 1 80.44 91 GLN A CA 1
ATOM 712 C C . GLN A 1 91 ? 2.895 5.891 -16.812 1 80.44 91 GLN A C 1
ATOM 714 O O . GLN A 1 91 ? 3.965 6.141 -17.375 1 80.44 91 GLN A O 1
ATOM 719 N N . GLN A 1 92 ? 1.834 6.594 -16.891 1 76.12 92 GLN A N 1
ATOM 720 C CA . GLN A 1 92 ? 1.845 7.738 -17.797 1 76.12 92 GLN A CA 1
ATOM 721 C C . GLN A 1 92 ? 2.689 8.875 -17.234 1 76.12 92 GLN A C 1
ATOM 723 O O . GLN A 1 92 ? 3.393 9.562 -17.984 1 76.12 92 GLN A O 1
ATOM 728 N N . ALA A 1 93 ? 2.639 9.062 -15.961 1 69 93 ALA A N 1
ATOM 729 C CA . ALA A 1 93 ? 3.443 10.109 -15.328 1 69 93 ALA A CA 1
ATOM 730 C C . ALA A 1 93 ? 4.934 9.836 -15.5 1 69 93 ALA A C 1
ATOM 732 O O . ALA A 1 93 ? 5.73 10.758 -15.664 1 69 93 ALA A O 1
ATOM 733 N N . ASP A 1 94 ? 5.355 8.617 -15.406 1 66.25 94 ASP A N 1
ATOM 734 C CA . ASP A 1 94 ? 6.746 8.227 -15.602 1 66.25 94 ASP A CA 1
ATOM 735 C C . ASP A 1 94 ? 7.188 8.484 -17.047 1 66.25 94 ASP A C 1
ATOM 737 O O . ASP A 1 94 ? 8.344 8.836 -17.281 1 66.25 94 ASP A O 1
ATOM 741 N N . ASN A 1 95 ? 6.309 8.242 -17.828 1 66.19 95 ASN A N 1
ATOM 742 C CA . ASN A 1 95 ? 6.609 8.453 -19.234 1 66.19 95 ASN A CA 1
ATOM 743 C C . ASN A 1 95 ? 6.621 9.938 -19.594 1 66.19 95 ASN A C 1
ATOM 745 O O . ASN A 1 95 ? 7.316 10.359 -20.516 1 66.19 95 ASN A O 1
ATOM 749 N N . ASP A 1 96 ? 5.797 10.727 -18.922 1 59.28 96 ASP A N 1
ATOM 750 C CA . ASP A 1 96 ? 5.73 12.148 -19.234 1 59.28 96 ASP A CA 1
ATOM 751 C C . ASP A 1 96 ? 6.898 12.898 -18.594 1 59.28 96 ASP A C 1
ATOM 753 O O . ASP A 1 96 ? 7.051 14.109 -18.781 1 59.28 96 ASP A O 1
ATOM 757 N N . THR A 1 97 ? 7.52 12.344 -17.547 1 56.25 97 THR A N 1
ATOM 758 C CA . THR A 1 97 ? 8.727 13.016 -17.078 1 56.25 97 THR A CA 1
ATOM 759 C C . THR A 1 97 ? 9.719 13.203 -18.219 1 56.25 97 THR A C 1
ATOM 761 O O . THR A 1 97 ? 10.141 12.227 -18.844 1 56.25 97 THR A O 1
ATOM 764 N N . PRO A 1 98 ? 9.953 14.445 -18.688 1 48.34 98 PRO A N 1
ATOM 765 C CA . PRO A 1 98 ? 10.812 14.734 -19.844 1 48.34 98 PRO A CA 1
ATOM 766 C C . PRO A 1 98 ? 12.18 14.062 -19.734 1 48.34 98 PRO A C 1
ATOM 768 O O . PRO A 1 98 ? 12.828 14.133 -18.688 1 48.34 98 PRO A O 1
ATOM 771 N N . GLN A 1 99 ? 12.477 12.938 -20.25 1 44.31 99 GLN A N 1
ATOM 772 C CA . GLN A 1 99 ? 13.859 12.547 -20.5 1 44.31 99 GLN A CA 1
ATOM 773 C C . GLN A 1 99 ? 14.695 13.758 -20.922 1 44.31 99 GLN A C 1
ATOM 775 O O . GLN A 1 99 ? 14.438 14.367 -21.953 1 44.31 99 GLN A O 1
ATOM 780 N N . GLN A 1 100 ? 14.945 14.703 -20.031 1 40.12 100 GLN A N 1
ATOM 781 C CA . GLN A 1 100 ? 15.922 15.688 -20.484 1 40.12 100 GLN A CA 1
ATOM 782 C C . GLN A 1 100 ? 17.047 15.016 -21.281 1 40.12 100 GLN A C 1
ATOM 784 O O . GLN A 1 100 ? 17.594 14.008 -20.844 1 40.12 100 GLN A O 1
ATOM 789 N 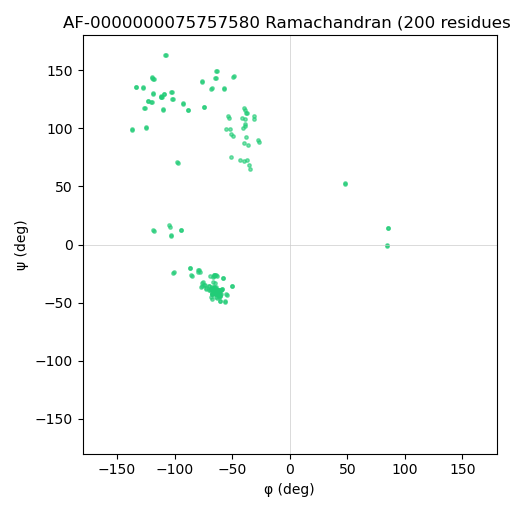N . PRO A 1 101 ? 17.016 15.148 -22.562 1 40.66 101 PRO A N 1
ATOM 790 C CA . PRO A 1 101 ? 18.156 14.688 -23.359 1 40.66 101 PRO A CA 1
ATOM 791 C C . PRO A 1 101 ? 19.5 14.953 -22.688 1 40.66 101 PRO A C 1
ATOM 793 O O . PRO A 1 101 ? 19.734 16.047 -22.156 1 40.66 101 PRO A O 1
ATOM 796 N N . ILE A 1 102 ? 20.234 13.875 -22.281 1 27.66 102 ILE A N 1
ATOM 797 C CA . ILE A 1 102 ? 21.672 14.164 -22.172 1 27.66 102 ILE A CA 1
ATOM 798 C C . ILE A 1 102 ? 22.172 14.758 -23.484 1 27.66 102 ILE A C 1
ATOM 800 O O . ILE A 1 102 ? 21.844 14.25 -24.562 1 27.66 102 ILE A O 1
ATOM 804 N N . MET B 1 1 ? 41.875 -23.141 -21.453 1 36.38 1 MET B N 1
ATOM 805 C CA . MET B 1 1 ? 40.469 -23.219 -21.781 1 36.38 1 MET B CA 1
ATOM 806 C C . MET B 1 1 ? 39.625 -23.297 -20.516 1 36.38 1 MET B C 1
ATOM 808 O O . MET B 1 1 ? 39.656 -24.297 -19.812 1 36.38 1 MET B O 1
ATOM 812 N N . ALA B 1 2 ? 39.469 -22.188 -19.859 1 50.34 2 ALA B N 1
ATOM 813 C CA . ALA B 1 2 ? 38.688 -22.141 -18.625 1 50.34 2 ALA B CA 1
ATOM 814 C C . ALA B 1 2 ? 37.281 -22.688 -18.859 1 50.34 2 ALA B C 1
ATOM 816 O O . ALA B 1 2 ? 36.656 -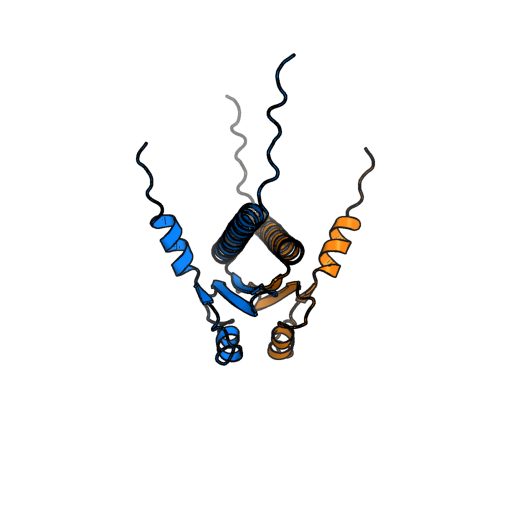22.391 -19.875 1 50.34 2 ALA B O 1
ATOM 817 N N . ALA B 1 3 ? 36.875 -24 -18.516 1 49.25 3 ALA B N 1
ATOM 818 C CA . ALA B 1 3 ? 35.562 -24.625 -18.594 1 49.25 3 ALA B CA 1
ATOM 819 C C . ALA B 1 3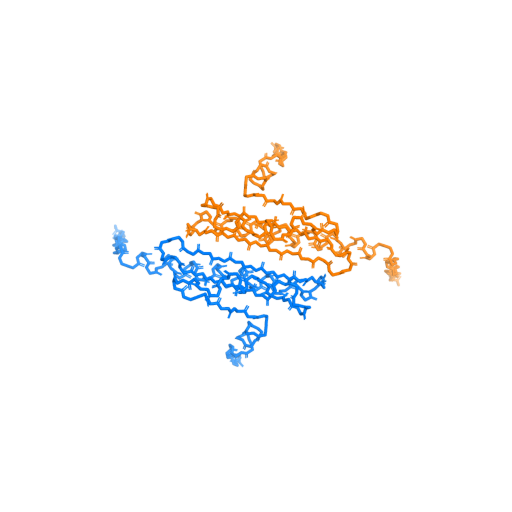 ? 34.438 -23.641 -18.219 1 49.25 3 ALA B C 1
ATOM 821 O O . ALA B 1 3 ? 34.5 -23.047 -17.141 1 49.25 3 ALA B O 1
ATOM 822 N N . ILE B 1 4 ? 33.812 -22.922 -19.078 1 56.69 4 ILE B N 1
ATOM 823 C CA . ILE B 1 4 ? 32.625 -22.156 -18.859 1 56.69 4 ILE B CA 1
ATOM 824 C C . ILE B 1 4 ? 31.609 -22.969 -18.031 1 56.69 4 ILE B C 1
ATOM 826 O O . ILE B 1 4 ? 31.188 -24.031 -18.469 1 56.69 4 ILE B O 1
ATOM 830 N N . LYS B 1 5 ? 31.891 -23.141 -16.75 1 54.47 5 LYS B N 1
ATOM 831 C CA . LYS B 1 5 ? 30.875 -23.75 -15.891 1 54.47 5 LYS B CA 1
ATOM 832 C C . LYS B 1 5 ? 29.469 -23.5 -16.422 1 54.47 5 LYS B C 1
ATOM 834 O O . LYS B 1 5 ? 29.062 -22.359 -16.594 1 54.47 5 LYS B O 1
ATOM 839 N N . ALA B 1 6 ? 28.812 -24.266 -17.312 1 58.62 6 ALA B N 1
ATOM 840 C CA . ALA B 1 6 ? 27.438 -24.266 -17.797 1 58.62 6 ALA B CA 1
ATOM 841 C C . ALA B 1 6 ? 26.469 -23.906 -16.688 1 58.62 6 ALA B C 1
ATOM 843 O O . ALA B 1 6 ? 26.469 -24.531 -15.617 1 58.62 6 ALA B O 1
ATOM 844 N N . THR B 1 7 ? 26.188 -22.672 -16.406 1 61.59 7 THR B N 1
ATOM 845 C CA . THR B 1 7 ? 25.109 -22.312 -15.484 1 61.59 7 THR B CA 1
ATOM 846 C C . THR B 1 7 ? 23.922 -23.25 -15.648 1 61.59 7 THR B C 1
ATOM 848 O O . THR B 1 7 ? 23.328 -23.328 -16.719 1 61.59 7 THR B O 1
ATOM 851 N N . ARG B 1 8 ? 23.984 -24.453 -15.234 1 63.03 8 ARG B N 1
ATOM 852 C CA . ARG B 1 8 ? 22.875 -25.406 -15.258 1 63.03 8 ARG B CA 1
ATOM 853 C C . ARG B 1 8 ? 21.547 -24.688 -15.086 1 63.03 8 ARG B C 1
ATOM 855 O O . ARG B 1 8 ? 21.375 -23.875 -14.172 1 63.03 8 ARG B O 1
ATOM 862 N N . PRO B 1 9 ? 20.75 -24.578 -16.125 1 71.69 9 PRO B N 1
ATOM 863 C CA . PRO B 1 9 ? 19.422 -23.969 -16.031 1 71.69 9 PRO B CA 1
ATOM 864 C C . PRO B 1 9 ? 18.703 -24.344 -14.734 1 71.69 9 PRO B C 1
ATOM 866 O O . PRO B 1 9 ? 18.797 -25.469 -14.266 1 71.69 9 PRO B O 1
ATOM 869 N N . MET B 1 10 ? 18.594 -23.359 -13.844 1 72.38 10 MET B N 1
ATOM 870 C CA . MET B 1 10 ? 17.828 -23.562 -12.625 1 72.38 10 MET B CA 1
ATOM 871 C C . MET B 1 10 ? 16.562 -24.359 -12.906 1 72.38 10 MET B C 1
ATOM 873 O O . MET B 1 10 ? 15.852 -24.094 -13.883 1 72.38 10 MET B O 1
ATOM 877 N N . ASP B 1 11 ? 16.5 -25.375 -12.367 1 80.88 11 ASP B N 1
ATOM 878 C CA . ASP B 1 11 ? 15.289 -26.172 -12.484 1 80.88 11 ASP B CA 1
ATOM 879 C C . ASP B 1 11 ? 14.047 -25.344 -12.203 1 80.88 11 ASP B C 1
ATOM 881 O O . ASP B 1 11 ? 14.133 -24.281 -11.57 1 80.88 11 ASP B O 1
ATOM 885 N N . VAL B 1 12 ? 12.992 -25.594 -12.875 1 83.12 12 VAL B N 1
ATOM 886 C CA . VAL B 1 12 ? 11.734 -24.859 -12.82 1 83.12 12 VAL B CA 1
ATOM 887 C C . VAL B 1 12 ? 11.289 -24.703 -11.367 1 83.12 12 VAL B C 1
ATOM 889 O O . VAL B 1 12 ? 10.789 -23.641 -10.969 1 83.12 12 VAL B O 1
ATOM 892 N N . VAL B 1 13 ? 11.555 -25.703 -10.586 1 81.94 13 VAL B N 1
ATOM 893 C CA . VAL B 1 13 ? 11.133 -25.672 -9.195 1 81.94 13 VAL B CA 1
ATOM 894 C C . VAL B 1 13 ? 11.922 -24.609 -8.438 1 81.94 13 VAL B C 1
ATOM 896 O O . VAL B 1 13 ? 11.352 -23.844 -7.648 1 81.94 13 VAL B O 1
ATOM 899 N N . SER B 1 14 ? 13.141 -24.562 -8.633 1 85.19 14 SER B N 1
ATOM 900 C CA . SER B 1 14 ? 14.008 -23.578 -7.992 1 85.19 14 SER B CA 1
ATOM 901 C C . SER B 1 14 ? 13.641 -22.156 -8.414 1 85.19 14 SER B C 1
ATOM 903 O O . SER B 1 14 ? 13.641 -21.25 -7.586 1 85.19 14 SER B O 1
ATOM 905 N N . LYS B 1 15 ? 13.32 -22.047 -9.664 1 83.56 15 LYS B N 1
ATOM 906 C CA . LYS B 1 15 ? 12.953 -20.734 -10.18 1 83.56 15 LYS B CA 1
ATOM 907 C C . LYS B 1 15 ? 11.664 -20.234 -9.531 1 83.56 15 LYS B C 1
ATOM 909 O O . LYS B 1 15 ? 11.57 -19.062 -9.164 1 83.56 15 LYS B O 1
ATOM 914 N N . ARG B 1 16 ? 10.797 -21.094 -9.391 1 84.12 16 ARG B N 1
ATOM 915 C CA . ARG B 1 16 ? 9.523 -20.734 -8.758 1 84.12 16 ARG B CA 1
ATOM 916 C C . ARG B 1 16 ? 9.734 -20.344 -7.301 1 84.12 16 ARG B C 1
ATOM 918 O O . ARG B 1 16 ? 9.117 -19.391 -6.82 1 84.12 16 ARG B O 1
ATOM 925 N N . LYS B 1 17 ? 10.547 -21.109 -6.695 1 88.44 17 LYS B N 1
ATOM 926 C CA . LYS B 1 17 ? 10.852 -20.812 -5.301 1 88.44 17 LYS B CA 1
ATOM 927 C C . LYS B 1 17 ? 11.492 -19.422 -5.168 1 88.44 17 LYS B C 1
ATOM 929 O O . LYS B 1 17 ? 11.141 -18.656 -4.266 1 88.44 17 LYS B O 1
ATOM 934 N N . LEU B 1 18 ? 12.383 -19.141 -6.008 1 87.38 18 LEU B N 1
ATOM 935 C CA . LEU B 1 18 ? 13.062 -17.844 -5.992 1 87.38 18 LEU B CA 1
ATOM 936 C C . LEU B 1 18 ? 12.086 -16.703 -6.258 1 87.38 18 LEU B C 1
ATOM 938 O O . LEU B 1 18 ? 12.141 -15.664 -5.605 1 87.38 18 LEU B O 1
ATOM 942 N N . MET B 1 19 ? 11.234 -16.891 -7.152 1 84.62 19 MET B N 1
ATOM 943 C CA . MET B 1 19 ? 10.242 -15.891 -7.496 1 84.62 19 MET B CA 1
ATOM 944 C C . MET B 1 19 ? 9.328 -15.602 -6.305 1 84.62 19 MET B C 1
ATOM 946 O O . MET B 1 19 ? 9.016 -14.438 -6.02 1 84.62 19 MET B O 1
ATOM 950 N N . ARG B 1 20 ? 9.055 -16.656 -5.676 1 87.06 20 ARG B N 1
ATOM 951 C CA . ARG B 1 20 ? 8.195 -16.516 -4.508 1 87.06 20 ARG B CA 1
ATOM 952 C C . ARG B 1 20 ? 8.906 -15.75 -3.393 1 87.06 20 ARG B C 1
ATOM 954 O O . ARG B 1 20 ? 8.297 -14.922 -2.715 1 87.06 20 ARG B O 1
ATOM 961 N N . GLN B 1 21 ? 10.141 -16.047 -3.314 1 90.31 21 GLN B N 1
ATOM 962 C CA . GLN B 1 21 ? 10.93 -15.367 -2.291 1 90.31 21 GLN B CA 1
ATOM 963 C C . GLN B 1 21 ? 11.016 -13.875 -2.576 1 90.31 21 GLN B C 1
ATOM 965 O O . GLN B 1 21 ? 10.883 -13.055 -1.665 1 90.31 21 GLN B O 1
ATOM 970 N N . LYS B 1 22 ? 11.195 -13.609 -3.805 1 89.19 22 LYS B N 1
ATOM 971 C CA . LYS B 1 22 ? 11.25 -12.195 -4.18 1 89.19 22 LYS B CA 1
ATOM 972 C C . LYS B 1 22 ? 9.906 -11.516 -3.945 1 89.19 22 LYS B C 1
ATOM 974 O O . LYS B 1 22 ? 9.852 -10.406 -3.408 1 89.19 22 LYS B O 1
ATOM 979 N N . GLN B 1 23 ? 8.914 -12.219 -4.301 1 91.12 23 GLN B N 1
ATOM 980 C CA . GLN B 1 23 ? 7.57 -11.68 -4.102 1 91.12 23 GLN B CA 1
ATOM 981 C C . GLN B 1 23 ? 7.309 -11.391 -2.629 1 91.12 23 GLN B C 1
ATOM 983 O O . GLN B 1 23 ? 6.73 -10.352 -2.293 1 91.12 23 GLN B O 1
ATOM 988 N N . CYS B 1 24 ? 7.805 -12.281 -1.813 1 91.81 24 CYS B N 1
ATOM 989 C CA . CYS B 1 24 ? 7.613 -12.109 -0.378 1 91.81 24 CYS B CA 1
ATOM 990 C C . CYS B 1 24 ? 8.383 -10.898 0.137 1 91.81 24 CYS B C 1
ATOM 992 O O . CYS B 1 24 ? 7.867 -10.125 0.938 1 91.81 24 CYS B O 1
ATOM 994 N N . ARG B 1 25 ? 9.555 -10.781 -0.332 1 93.19 25 ARG B N 1
ATOM 995 C CA . ARG B 1 25 ? 10.375 -9.656 0.11 1 93.19 25 ARG B CA 1
ATOM 996 C C . ARG B 1 25 ? 9.742 -8.328 -0.311 1 93.19 25 ARG B C 1
ATOM 998 O O . ARG B 1 25 ? 9.703 -7.379 0.472 1 93.19 25 ARG B O 1
ATOM 1005 N N . ARG B 1 26 ? 9.258 -8.281 -1.478 1 93.62 26 ARG B N 1
ATOM 1006 C CA . ARG B 1 26 ? 8.648 -7.062 -1.986 1 93.62 26 ARG B CA 1
ATOM 1007 C C . ARG B 1 26 ? 7.344 -6.758 -1.257 1 93.62 26 ARG B C 1
ATOM 1009 O O . ARG B 1 26 ? 7.039 -5.594 -0.981 1 93.62 26 ARG B O 1
ATOM 1016 N N . LYS B 1 27 ? 6.656 -7.758 -0.994 1 94.81 27 LYS B N 1
ATOM 1017 C CA . LYS B 1 27 ? 5.422 -7.598 -0.23 1 94.81 27 LYS B CA 1
ATOM 1018 C C . LYS B 1 27 ? 5.703 -7.012 1.151 1 94.81 27 LYS B C 1
ATOM 1020 O O . LYS B 1 27 ? 5.086 -6.023 1.547 1 94.81 27 LYS B O 1
ATOM 1025 N N . THR B 1 28 ? 6.703 -7.629 1.833 1 93.62 28 THR B N 1
ATOM 1026 C CA . THR B 1 28 ? 7.055 -7.188 3.178 1 93.62 28 THR B CA 1
ATOM 1027 C C . THR B 1 28 ? 7.582 -5.758 3.158 1 93.62 28 THR B C 1
ATOM 1029 O O . THR B 1 28 ? 7.242 -4.953 4.023 1 93.62 28 THR B O 1
ATOM 1032 N N . SER B 1 29 ? 8.43 -5.461 2.143 1 94.62 29 SER B N 1
ATOM 1033 C CA . SER B 1 29 ? 8.969 -4.117 2.012 1 94.62 29 SER B CA 1
ATOM 1034 C C . SER B 1 29 ? 7.867 -3.092 1.774 1 94.62 29 SER B C 1
ATOM 1036 O O . SER B 1 29 ? 7.883 -2.006 2.355 1 94.62 29 SER B O 1
ATOM 1038 N N . LEU B 1 30 ? 6.918 -3.426 0.956 1 96.12 30 LEU B N 1
ATOM 1039 C CA . LEU B 1 30 ? 5.785 -2.557 0.662 1 96.12 30 LEU B CA 1
ATOM 1040 C C . LEU B 1 30 ? 4.98 -2.268 1.924 1 96.12 30 LEU B C 1
ATOM 1042 O O . LEU B 1 30 ? 4.68 -1.108 2.221 1 96.12 30 LEU B O 1
ATOM 1046 N N . MET B 1 31 ? 4.773 -3.285 2.689 1 96.44 31 MET B N 1
ATOM 1047 C CA . MET B 1 31 ? 3.98 -3.145 3.908 1 96.44 31 MET B CA 1
ATOM 1048 C C . MET B 1 31 ? 4.727 -2.32 4.949 1 96.44 31 MET B C 1
ATOM 1050 O O . MET B 1 31 ? 4.133 -1.473 5.621 1 96.44 31 MET B O 1
ATOM 1054 N N . LYS B 1 32 ? 5.988 -2.576 4.98 1 95.44 32 LYS B N 1
ATOM 1055 C CA . LYS B 1 32 ? 6.797 -1.814 5.93 1 95.44 32 LYS B CA 1
ATOM 1056 C C . LYS B 1 32 ? 6.789 -0.328 5.586 1 95.44 32 LYS B C 1
ATOM 1058 O O . LYS B 1 32 ? 6.648 0.518 6.473 1 95.44 32 LYS B O 1
ATOM 1063 N N . LYS B 1 33 ? 6.898 -0.013 4.344 1 96.12 33 LYS B N 1
ATOM 1064 C CA . LYS B 1 33 ? 6.898 1.382 3.912 1 96.12 33 LYS B CA 1
ATOM 1065 C C . LYS B 1 33 ? 5.547 2.043 4.188 1 96.12 33 LYS B C 1
ATOM 1067 O O . LYS B 1 33 ? 5.488 3.232 4.5 1 96.12 33 LYS B O 1
ATOM 1072 N N . ALA B 1 34 ? 4.512 1.268 4.023 1 97.31 34 ALA B N 1
ATOM 1073 C CA . ALA B 1 34 ? 3.178 1.783 4.32 1 97.31 34 ALA B CA 1
ATOM 1074 C C . ALA B 1 34 ? 3.033 2.115 5.801 1 97.31 34 ALA B C 1
ATOM 1076 O O . ALA B 1 34 ? 2.5 3.168 6.16 1 97.31 34 ALA B O 1
ATOM 1077 N N . CYS B 1 35 ? 3.607 1.293 6.656 1 95.81 35 CYS B N 1
ATOM 1078 C CA . CYS B 1 35 ? 3.564 1.524 8.094 1 95.81 35 CYS B CA 1
ATOM 1079 C C . CYS B 1 35 ? 4.367 2.762 8.477 1 95.81 35 CYS B C 1
ATOM 1081 O O . CYS B 1 35 ? 3.932 3.562 9.305 1 95.81 35 CYS B O 1
ATOM 1083 N N . GLU B 1 36 ? 5.512 2.865 7.863 1 93.81 36 GLU B N 1
ATOM 1084 C CA . GLU B 1 36 ? 6.367 4.023 8.102 1 93.81 36 GLU B CA 1
ATOM 1085 C C . GLU B 1 36 ? 5.66 5.32 7.715 1 93.81 36 GLU B C 1
ATOM 1087 O O . GLU B 1 36 ? 5.699 6.301 8.461 1 93.81 36 GLU B O 1
ATOM 1092 N N . TYR B 1 37 ? 5.039 5.234 6.641 1 94.25 37 TYR B N 1
ATOM 1093 C CA . TYR B 1 37 ? 4.312 6.414 6.184 1 94.25 37 TYR B CA 1
ATOM 1094 C C . TYR B 1 37 ? 3.195 6.777 7.152 1 94.25 37 TYR B C 1
ATOM 1096 O O . TYR B 1 37 ? 2.998 7.949 7.477 1 94.25 37 TYR B O 1
ATOM 1104 N N . SER B 1 38 ? 2.455 5.82 7.574 1 96 38 SER B N 1
ATOM 1105 C CA . SER B 1 38 ? 1.363 6.055 8.516 1 96 38 SER B CA 1
ATOM 1106 C C . SER B 1 38 ? 1.857 6.762 9.773 1 96 38 SER B C 1
ATOM 1108 O O . SER B 1 38 ? 1.242 7.727 10.227 1 96 38 SER B O 1
ATOM 1110 N N . ARG B 1 39 ? 2.955 6.352 10.25 1 91 39 ARG B N 1
ATOM 1111 C CA . ARG B 1 39 ? 3.5 6.887 11.492 1 91 39 ARG B CA 1
ATOM 1112 C C . ARG B 1 39 ? 4.082 8.281 11.281 1 91 39 ARG B C 1
ATOM 1114 O O . ARG B 1 39 ? 3.857 9.18 12.094 1 91 39 ARG B O 1
ATOM 1121 N N . MET B 1 40 ? 4.668 8.547 10.148 1 89.38 40 MET B N 1
ATOM 1122 C CA . MET B 1 40 ? 5.398 9.781 9.898 1 89.38 40 MET B CA 1
ATOM 1123 C C . MET B 1 40 ? 4.457 10.891 9.445 1 89.38 40 MET B C 1
ATOM 1125 O O . MET B 1 40 ? 4.707 12.07 9.703 1 89.38 40 MET B O 1
ATOM 1129 N N . CYS B 1 41 ? 3.352 10.469 8.82 1 91.31 41 CYS B N 1
ATOM 1130 C CA . CYS B 1 41 ? 2.506 11.477 8.195 1 91.31 41 CYS B CA 1
ATOM 1131 C C . CYS B 1 41 ? 1.115 11.492 8.82 1 91.31 41 CYS B C 1
ATOM 1133 O O . CYS B 1 41 ? 0.182 12.07 8.266 1 91.31 41 CYS B O 1
ATOM 1135 N N . SER B 1 42 ? 0.926 10.812 9.945 1 92.25 42 SER B N 1
ATOM 1136 C CA . SER B 1 42 ? -0.376 10.75 10.602 1 92.25 42 SER B CA 1
ATOM 1137 C C . SER B 1 42 ? -1.48 10.414 9.602 1 92.25 42 SER B C 1
ATOM 1139 O O . SER B 1 42 ? -2.465 11.148 9.492 1 92.25 42 SER B O 1
ATOM 1141 N N . ALA B 1 43 ? -1.216 9.406 8.953 1 96.31 43 ALA B N 1
ATOM 1142 C CA . ALA B 1 43 ? -2.154 8.938 7.938 1 96.31 43 ALA B CA 1
ATOM 1143 C C . ALA B 1 43 ? -2.674 7.539 8.281 1 96.31 43 ALA B C 1
ATOM 1145 O O . ALA B 1 43 ? -1.951 6.727 8.859 1 96.31 43 ALA B O 1
ATOM 1146 N N . ASP B 1 44 ? -3.934 7.293 8.008 1 97.25 44 ASP B N 1
ATOM 1147 C CA . ASP B 1 44 ? -4.504 5.953 8.078 1 97.25 44 ASP B CA 1
ATOM 1148 C C . ASP B 1 44 ? -4.34 5.211 6.754 1 97.25 44 ASP B C 1
ATOM 1150 O O . ASP B 1 44 ? -4.902 5.621 5.734 1 97.25 44 ASP B O 1
ATOM 1154 N N . ILE B 1 45 ? -3.602 4.199 6.848 1 97.88 45 ILE B N 1
ATOM 1155 C CA . ILE B 1 45 ? -3.232 3.551 5.594 1 97.88 45 ILE B CA 1
ATOM 1156 C C . ILE B 1 45 ? -3.734 2.109 5.59 1 97.88 45 ILE B C 1
ATOM 1158 O O . ILE B 1 45 ? -3.703 1.432 6.617 1 97.88 45 ILE B O 1
ATOM 1162 N N . CYS B 1 46 ? -4.184 1.608 4.41 1 97.88 46 CYS B N 1
ATOM 1163 C CA . CYS B 1 46 ? -4.488 0.202 4.168 1 97.88 46 CYS B CA 1
ATOM 1164 C C . CYS B 1 46 ? -3.877 -0.27 2.854 1 97.88 46 CYS B C 1
ATOM 1166 O O . CYS B 1 46 ? -3.855 0.474 1.871 1 97.88 46 CYS B O 1
ATOM 1168 N N . VAL B 1 47 ? -3.273 -1.429 2.867 1 98.12 47 VAL B N 1
ATOM 1169 C CA . VAL B 1 47 ? -2.76 -2.064 1.658 1 98.12 47 VAL B CA 1
ATOM 1170 C C . VAL B 1 47 ? -3.434 -3.422 1.462 1 98.12 47 VAL B C 1
ATOM 1172 O O . VAL B 1 47 ? -3.424 -4.262 2.363 1 98.12 47 VAL B O 1
ATOM 1175 N N . GLY B 1 48 ? -4.047 -3.602 0.372 1 97.56 48 GLY B N 1
ATOM 1176 C CA . GLY B 1 48 ? -4.648 -4.875 0.01 1 97.56 48 GLY B CA 1
ATOM 1177 C C . GLY B 1 48 ? -3.951 -5.555 -1.153 1 97.56 48 GLY B C 1
ATOM 1178 O O . GLY B 1 48 ? -3.756 -4.949 -2.207 1 97.56 48 GLY B O 1
ATOM 1179 N N . ILE B 1 49 ? -3.576 -6.785 -0.958 1 97.62 49 ILE B N 1
ATOM 1180 C CA . ILE B 1 49 ? -2.898 -7.562 -1.988 1 97.62 49 ILE B CA 1
ATOM 1181 C C . ILE B 1 49 ? -3.65 -8.875 -2.221 1 97.62 49 ILE B C 1
ATOM 1183 O O . ILE B 1 49 ? -3.834 -9.664 -1.295 1 97.62 49 ILE B O 1
ATOM 1187 N N . ARG B 1 50 ? -4.141 -9.031 -3.393 1 97.25 50 ARG B N 1
ATOM 1188 C CA . ARG B 1 50 ? -4.68 -10.328 -3.787 1 97.25 50 ARG B CA 1
ATOM 1189 C C . ARG B 1 50 ? -3.787 -11 -4.824 1 97.25 50 ARG B C 1
ATOM 1191 O O . ARG B 1 50 ? -3.592 -10.477 -5.918 1 97.25 50 ARG B O 1
ATOM 1198 N N . ILE B 1 51 ? -3.217 -12.148 -4.438 1 95.44 51 ILE B N 1
ATOM 1199 C CA . ILE B 1 51 ? -2.451 -12.938 -5.395 1 95.44 51 ILE B CA 1
ATOM 1200 C C . ILE B 1 51 ? -3.402 -13.648 -6.355 1 95.44 51 ILE B C 1
ATOM 1202 O O . ILE B 1 51 ? -4.18 -14.516 -5.941 1 95.44 51 ILE B O 1
ATOM 1206 N N . ARG B 1 52 ? -3.254 -13.312 -7.566 1 95.31 52 ARG B N 1
ATOM 1207 C CA . ARG B 1 52 ? -4.238 -13.789 -8.531 1 95.31 52 ARG B CA 1
ATOM 1208 C C . ARG B 1 52 ? -4.18 -15.312 -8.664 1 95.31 52 ARG B C 1
ATOM 1210 O O . ARG B 1 52 ? -5.215 -15.969 -8.742 1 95.31 52 ARG B O 1
ATOM 1217 N N . GLU B 1 53 ? -2.994 -15.828 -8.648 1 91.38 53 GLU B N 1
ATOM 1218 C CA . GLU B 1 53 ? -2.809 -17.25 -8.852 1 91.38 53 GLU B CA 1
ATOM 1219 C C . GLU B 1 53 ? -3.508 -18.062 -7.766 1 91.38 53 GLU B C 1
ATOM 1221 O O . GLU B 1 53 ? -4.211 -19.031 -8.062 1 91.38 53 GLU B O 1
ATOM 1226 N N . THR B 1 54 ? -3.383 -17.719 -6.617 1 92.5 54 THR B N 1
ATOM 1227 C CA . THR B 1 54 ? -3.885 -18.516 -5.504 1 92.5 54 THR B CA 1
ATOM 1228 C C . THR B 1 54 ? -5.207 -17.953 -4.992 1 92.5 54 THR B C 1
ATOM 1230 O O . THR B 1 54 ? -5.965 -18.641 -4.316 1 92.5 54 THR B O 1
ATOM 1233 N N . GLY B 1 55 ? -5.461 -16.641 -5.227 1 95.19 55 GLY B N 1
ATOM 1234 C CA . GLY B 1 55 ? -6.645 -15.992 -4.691 1 95.19 55 GLY B CA 1
ATOM 1235 C C . GLY B 1 55 ? -6.461 -15.508 -3.266 1 95.19 55 GLY B C 1
ATOM 1236 O O . GLY B 1 55 ? -7.363 -14.891 -2.693 1 95.19 55 GLY B O 1
ATOM 1237 N N . GLN B 1 56 ? -5.305 -15.742 -2.73 1 95.62 56 GLN B N 1
ATOM 1238 C CA . GLN B 1 56 ? -5.023 -15.344 -1.354 1 95.62 56 GLN B CA 1
ATOM 1239 C C . GLN B 1 56 ? -4.973 -13.828 -1.221 1 95.62 56 GLN B C 1
ATOM 1241 O O . GLN B 1 56 ? -4.352 -13.148 -2.039 1 95.62 56 GLN B O 1
ATOM 1246 N N . VAL B 1 57 ? -5.676 -13.359 -0.141 1 96.81 57 VAL B N 1
ATOM 1247 C CA . VAL B 1 57 ? -5.73 -11.922 0.084 1 96.81 57 VAL B CA 1
ATOM 1248 C C . VAL B 1 57 ? -4.941 -11.562 1.34 1 96.81 57 VAL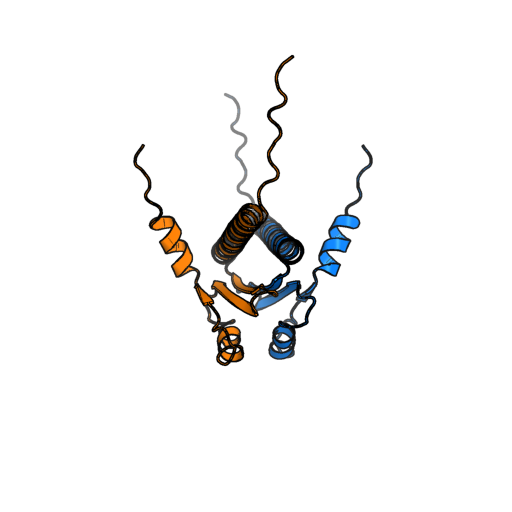 B C 1
ATOM 1250 O O . VAL B 1 57 ? -5.078 -12.211 2.377 1 96.81 57 VAL B O 1
ATOM 1253 N N . HIS B 1 58 ? -4.027 -10.641 1.192 1 96.38 58 HIS B N 1
ATOM 1254 C CA . HIS B 1 58 ? -3.289 -10.047 2.305 1 96.38 58 HIS B CA 1
ATOM 1255 C C . HIS B 1 58 ? -3.711 -8.602 2.539 1 96.38 58 HIS B C 1
ATOM 1257 O O . HIS B 1 58 ? -3.76 -7.805 1.601 1 96.38 58 HIS B O 1
ATOM 1263 N N . ILE B 1 59 ? -4.027 -8.297 3.77 1 96.75 59 ILE B N 1
ATOM 1264 C CA . ILE B 1 59 ? -4.434 -6.934 4.098 1 96.75 59 ILE B CA 1
ATOM 1265 C C . ILE B 1 59 ? -3.529 -6.375 5.195 1 96.75 59 ILE B C 1
ATOM 1267 O O . ILE B 1 59 ? -3.352 -7.004 6.242 1 96.75 59 ILE B O 1
ATOM 1271 N N . LEU B 1 60 ? -2.926 -5.262 4.887 1 97 60 LEU B N 1
ATOM 1272 C CA . LEU B 1 60 ? -2.266 -4.48 5.926 1 97 60 LEU B CA 1
ATOM 1273 C C . LEU B 1 60 ? -3.113 -3.277 6.324 1 97 60 LEU B C 1
ATOM 1275 O O . LEU B 1 60 ? -3.562 -2.518 5.465 1 97 60 LEU B O 1
ATOM 1279 N N . SER B 1 61 ? -3.26 -3.145 7.582 1 95.69 61 SER B N 1
ATOM 1280 C CA . SER B 1 61 ? -3.977 -1.982 8.094 1 95.69 61 SER B CA 1
ATOM 1281 C C . SER B 1 61 ? -3.127 -1.208 9.094 1 95.69 61 SER B C 1
ATOM 1283 O O . SER B 1 61 ? -2.941 -1.647 10.234 1 95.69 61 SER B O 1
ATOM 1285 N N . ALA B 1 62 ? -2.582 -0.213 8.641 1 95.62 62 ALA B N 1
ATOM 1286 C CA . ALA B 1 62 ? -1.951 0.765 9.523 1 95.62 62 ALA B CA 1
ATOM 1287 C C . ALA B 1 62 ? -2.883 1.941 9.797 1 95.62 62 ALA B C 1
ATOM 1289 O O . ALA B 1 62 ? -2.686 3.035 9.258 1 95.62 62 ALA B O 1
ATOM 1290 N N . ASP B 1 63 ? -3.795 1.686 10.461 1 93.69 63 ASP B N 1
ATOM 1291 C CA . ASP B 1 63 ? -4.965 2.537 10.641 1 93.69 63 ASP B CA 1
ATOM 1292 C C . ASP B 1 63 ? -5.391 2.592 12.109 1 93.69 63 ASP B C 1
ATOM 1294 O O . ASP B 1 63 ? -6.152 1.743 12.57 1 93.69 63 ASP B O 1
ATOM 1298 N N . THR B 1 64 ? -5.008 3.594 12.789 1 88.75 64 THR B N 1
ATOM 1299 C CA . THR B 1 64 ? -5.293 3.707 14.211 1 88.75 64 THR B CA 1
ATOM 1300 C C . THR B 1 64 ? -6.734 4.152 14.445 1 88.75 64 THR B C 1
ATOM 1302 O O . THR B 1 64 ? -7.332 3.826 15.469 1 88.75 64 THR B O 1
ATOM 1305 N N . SER B 1 65 ? -7.301 4.77 13.547 1 93.12 65 SER B N 1
ATOM 1306 C CA . SER B 1 65 ? -8.641 5.328 13.711 1 93.12 65 SER B CA 1
ATOM 1307 C C . SER B 1 65 ? -9.711 4.297 13.375 1 93.12 65 SER B C 1
ATOM 1309 O O . SER B 1 65 ? -10.883 4.48 13.719 1 93.12 65 SER B O 1
ATOM 1311 N N . GLY B 1 66 ? -9.398 3.295 12.656 1 93.94 66 GLY B N 1
ATOM 1312 C CA . GLY B 1 66 ? -10.367 2.289 12.242 1 93.94 66 GLY B CA 1
ATOM 1313 C C . GLY B 1 66 ? -11.117 2.666 10.977 1 93.94 66 GLY B C 1
ATOM 1314 O O . GLY B 1 66 ? -12.172 2.1 10.688 1 93.94 66 GLY B O 1
ATOM 1315 N N . PHE B 1 67 ? -10.641 3.605 10.312 1 95.81 67 PHE B N 1
ATOM 1316 C CA . PHE B 1 67 ? -11.305 4.082 9.109 1 95.81 67 PHE B CA 1
ATOM 1317 C C . PHE B 1 67 ? -11.445 2.959 8.086 1 95.81 67 PHE B C 1
ATOM 1319 O O . PHE B 1 67 ? -12.484 2.828 7.441 1 95.81 67 PHE B O 1
ATOM 1326 N N . TRP B 1 68 ? -10.477 2.133 7.973 1 96 68 TRP B N 1
ATOM 1327 C CA . TRP B 1 68 ? -10.43 1.109 6.934 1 96 68 TRP B CA 1
ATOM 1328 C C . TRP B 1 68 ? -10.992 -0.212 7.445 1 96 68 TRP B C 1
ATOM 1330 O O . TRP B 1 68 ? -10.891 -1.24 6.773 1 96 68 TRP B O 1
ATOM 1340 N N . ALA B 1 69 ? -11.633 -0.282 8.539 1 93.25 69 ALA B N 1
ATOM 1341 C CA . ALA B 1 69 ? -12.125 -1.503 9.18 1 93.25 69 ALA B CA 1
ATOM 1342 C C . ALA B 1 69 ? -13.164 -2.197 8.305 1 93.25 69 ALA B C 1
ATOM 1344 O O . ALA B 1 69 ? -13.32 -3.42 8.367 1 93.25 69 ALA B O 1
ATOM 1345 N N . PHE B 1 70 ? -13.789 -1.451 7.543 1 93.62 70 PHE B N 1
ATOM 1346 C CA . PHE B 1 70 ? -14.859 -1.999 6.711 1 93.62 70 PHE B CA 1
ATOM 1347 C C . PHE B 1 70 ? -14.289 -2.969 5.68 1 93.62 70 PHE B C 1
ATOM 1349 O O . PHE B 1 70 ? -15.016 -3.818 5.156 1 93.62 70 PHE B O 1
ATOM 1356 N N . LEU B 1 71 ? -13.031 -2.824 5.277 1 93.19 71 LEU B N 1
ATOM 1357 C CA . LEU B 1 71 ? -12.414 -3.709 4.297 1 93.19 71 LEU B CA 1
ATOM 1358 C C . LEU B 1 71 ? -12.492 -5.164 4.754 1 93.19 71 LEU B C 1
ATOM 1360 O O . LEU B 1 71 ? -12.945 -6.031 4.004 1 93.19 71 LEU B O 1
ATOM 1364 N N . SER B 1 72 ? -12.062 -5.32 6.023 1 89.69 72 SER B N 1
ATOM 1365 C CA . SER B 1 72 ? -12.117 -6.668 6.574 1 89.69 72 SER B CA 1
ATOM 1366 C C . SER B 1 72 ? -13.547 -7.191 6.613 1 89.69 72 SER B C 1
ATOM 1368 O O . SER B 1 72 ? -13.797 -8.367 6.336 1 89.69 72 SER B O 1
ATOM 1370 N N . SER B 1 73 ? -14.445 -6.273 7.004 1 91.19 73 SER B N 1
ATOM 1371 C CA . SER B 1 73 ? -15.852 -6.672 7.07 1 91.19 73 SER B CA 1
ATOM 1372 C C . SER B 1 73 ? -16.375 -7.105 5.703 1 91.19 73 SER B C 1
ATOM 1374 O O . SER B 1 73 ? -17.125 -8.07 5.602 1 91.19 73 SER B O 1
ATOM 1376 N N . GLN B 1 74 ? -16 -6.449 4.68 1 92.06 74 GLN B N 1
ATOM 1377 C CA . GLN B 1 74 ? -16.438 -6.75 3.32 1 92.06 74 GLN B CA 1
ATOM 1378 C C . GLN B 1 74 ? -15.852 -8.07 2.836 1 92.06 74 GLN B C 1
ATOM 1380 O O . GLN B 1 74 ? -16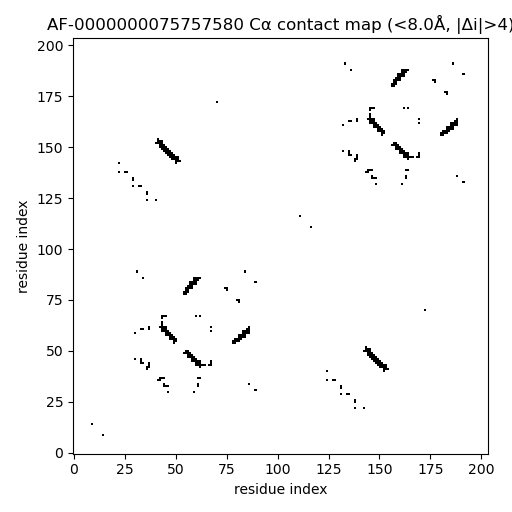.469 -8.766 2.02 1 92.06 74 GLN B O 1
ATOM 1385 N N . LEU B 1 75 ? -14.688 -8.391 3.406 1 94.81 75 LEU B N 1
ATOM 1386 C CA . LEU B 1 75 ? -13.992 -9.586 2.93 1 94.81 75 LEU B CA 1
ATOM 1387 C C . LEU B 1 75 ? -14.141 -10.734 3.92 1 94.81 75 LEU B C 1
ATOM 1389 O O . LEU B 1 75 ? -13.438 -11.742 3.818 1 94.81 75 LEU B O 1
ATOM 1393 N N . ASN B 1 76 ? -15.086 -10.594 4.84 1 90.62 76 ASN B N 1
ATOM 1394 C CA . ASN B 1 76 ? -15.227 -11.547 5.934 1 90.62 76 ASN B CA 1
ATOM 1395 C C . ASN B 1 76 ? -15.625 -12.93 5.426 1 90.62 76 ASN B C 1
ATOM 1397 O O . ASN B 1 76 ? -15.227 -13.945 6.004 1 90.62 76 ASN B O 1
ATOM 1401 N N . SER B 1 77 ? -16.297 -13.008 4.266 1 93.31 77 SER B N 1
ATOM 1402 C CA . SER B 1 77 ? -16.766 -14.289 3.75 1 93.31 77 SER B CA 1
ATOM 1403 C C . SER B 1 77 ? -15.875 -14.789 2.617 1 93.31 77 SER B C 1
ATOM 1405 O O . SER B 1 77 ? -16.188 -15.789 1.966 1 93.31 77 SER B O 1
ATOM 1407 N N . TYR B 1 78 ? -14.836 -14.133 2.404 1 93.19 78 TYR B N 1
ATOM 1408 C CA . TYR B 1 78 ? -13.953 -14.477 1.299 1 93.19 78 TYR B CA 1
ATOM 1409 C C . TYR B 1 78 ? -13.117 -15.703 1.63 1 93.19 78 TYR B C 1
ATOM 1411 O O . TYR B 1 78 ? -12.727 -15.906 2.781 1 93.19 78 TYR B O 1
ATOM 1419 N N . TYR B 1 79 ? -12.906 -16.594 0.654 1 94.31 79 TYR B N 1
ATOM 1420 C CA . TYR B 1 79 ? -12.039 -17.766 0.735 1 94.31 79 TYR B CA 1
ATOM 1421 C C . TYR B 1 79 ? -11.055 -17.797 -0.428 1 94.31 79 TYR B C 1
ATOM 1423 O O . TYR B 1 79 ? -11.445 -17.609 -1.584 1 94.31 79 TYR B O 1
ATOM 1431 N N . PRO B 1 80 ? -9.703 -18.125 -0.022 1 94.94 80 PRO B N 1
ATOM 1432 C CA . PRO B 1 80 ? -9.141 -18.359 1.311 1 94.94 80 PRO B CA 1
ATOM 1433 C C . PRO B 1 80 ? -9.219 -17.125 2.211 1 94.94 80 PRO B C 1
ATOM 1435 O O . PRO B 1 80 ? -9.172 -16 1.722 1 94.94 80 PRO B O 1
ATOM 1438 N N . ALA B 1 81 ? -9.336 -17.328 3.482 1 94.94 81 ALA B N 1
ATOM 1439 C CA . ALA B 1 81 ? -9.531 -16.25 4.441 1 94.94 81 ALA B CA 1
ATOM 1440 C C . ALA B 1 81 ? -8.406 -15.219 4.344 1 94.94 81 ALA B C 1
ATOM 1442 O O . ALA B 1 81 ? -7.23 -15.578 4.293 1 94.94 81 ALA B O 1
ATOM 1443 N N . PRO B 1 82 ? -8.766 -14.047 4.332 1 94.81 82 PRO B N 1
ATOM 1444 C CA . PRO B 1 82 ? -7.742 -13 4.23 1 94.81 82 PRO B CA 1
ATOM 1445 C C . PRO B 1 82 ? -6.809 -12.977 5.438 1 94.81 82 PRO B C 1
ATOM 1447 O O . PRO B 1 82 ? -7.238 -13.234 6.562 1 94.81 82 PRO B O 1
ATOM 1450 N N . MET B 1 83 ? -5.555 -12.688 5.102 1 94 83 MET B N 1
ATOM 1451 C CA . MET B 1 83 ? -4.559 -12.5 6.152 1 94 83 MET B CA 1
ATOM 1452 C C . MET B 1 83 ? -4.445 -11.031 6.535 1 94 83 MET B C 1
ATOM 1454 O O . MET B 1 83 ? -4.176 -10.18 5.68 1 94 83 MET B O 1
ATOM 1458 N N . LEU B 1 84 ? -4.684 -10.766 7.809 1 92.75 84 LEU B N 1
ATOM 1459 C CA . LEU B 1 84 ? -4.652 -9.383 8.289 1 92.75 84 LEU B CA 1
ATOM 1460 C C . LEU B 1 84 ? -3.348 -9.094 9.023 1 92.75 84 LEU B C 1
ATOM 1462 O O . LEU B 1 84 ? -2.963 -9.844 9.922 1 92.75 84 LEU B O 1
ATOM 1466 N N . VAL B 1 85 ? -2.672 -8.078 8.57 1 92.5 85 VAL B N 1
ATOM 1467 C CA . VAL B 1 85 ? -1.449 -7.621 9.219 1 92.5 85 VAL B CA 1
ATOM 1468 C C . VAL B 1 85 ? -1.634 -6.188 9.711 1 92.5 85 VAL B C 1
ATOM 1470 O O . VAL B 1 85 ? -2.162 -5.34 8.992 1 92.5 85 VAL B O 1
ATOM 1473 N N . THR B 1 86 ? -1.295 -5.961 10.945 1 91.12 86 THR B N 1
ATOM 1474 C CA . THR B 1 86 ? -1.395 -4.609 11.484 1 91.12 86 THR B CA 1
ATOM 1475 C C . THR B 1 86 ? -0.008 -4 11.68 1 91.12 86 THR B C 1
ATOM 1477 O O . THR B 1 86 ? 1.002 -4.703 11.578 1 91.12 86 THR B O 1
ATOM 1480 N N . ASP B 1 87 ? -0.036 -2.725 11.82 1 88.12 87 ASP B N 1
ATOM 1481 C CA . ASP B 1 87 ? 1.226 -2.031 12.062 1 88.12 87 ASP B CA 1
ATOM 1482 C C . ASP B 1 87 ? 1.915 -2.564 13.312 1 88.12 87 ASP B C 1
ATOM 1484 O O . ASP B 1 87 ? 3.145 -2.625 13.375 1 88.12 87 ASP B O 1
ATOM 1488 N N . GLN B 1 88 ? 1.169 -3.043 14.258 1 85.75 88 GLN B N 1
ATOM 1489 C CA . GLN B 1 88 ? 1.704 -3.611 15.484 1 85.75 88 GLN B CA 1
ATOM 1490 C C . GLN B 1 88 ? 2.398 -4.945 15.227 1 85.75 88 GLN B C 1
ATOM 1492 O O . GLN B 1 88 ? 3.422 -5.25 15.844 1 85.75 88 GLN B O 1
ATOM 1497 N N . ASP B 1 89 ? 1.858 -5.68 14.32 1 87.12 89 ASP B N 1
ATOM 1498 C CA . ASP B 1 89 ? 2.453 -6.965 13.977 1 87.12 89 ASP B CA 1
ATOM 1499 C C . ASP B 1 89 ? 3.812 -6.777 13.305 1 87.12 89 ASP B C 1
ATOM 1501 O O . ASP B 1 89 ? 4.727 -7.578 13.516 1 87.12 89 ASP B O 1
ATOM 1505 N N . LEU B 1 90 ? 3.934 -5.742 12.492 1 86.94 90 LEU B N 1
ATOM 1506 C CA . LEU B 1 90 ? 5.176 -5.508 11.766 1 86.94 90 LEU B CA 1
ATOM 1507 C C . LEU B 1 90 ? 6.242 -4.922 12.688 1 86.94 90 LEU B C 1
ATOM 1509 O O . LEU B 1 90 ? 7.434 -5.188 12.508 1 86.94 90 LEU B O 1
ATOM 1513 N N . GLN B 1 91 ? 5.875 -4.109 13.586 1 80.88 91 GLN B N 1
ATOM 1514 C CA . GLN B 1 91 ? 6.812 -3.523 14.539 1 80.88 91 GLN B CA 1
ATOM 1515 C C . GLN B 1 91 ? 7.383 -4.586 15.477 1 80.88 91 GLN B C 1
ATOM 1517 O O . GLN B 1 91 ? 8.57 -4.555 15.812 1 80.88 91 GLN B O 1
ATOM 1522 N N . GLN B 1 92 ? 6.559 -5.539 15.727 1 77 92 GLN B N 1
ATOM 1523 C CA . GLN B 1 92 ? 7.023 -6.625 16.578 1 77 92 GLN B CA 1
ATOM 1524 C C . GLN B 1 92 ? 8.008 -7.527 15.844 1 77 92 GLN B C 1
ATOM 1526 O O . GLN B 1 92 ? 8.984 -7.996 16.422 1 77 92 GLN B O 1
ATOM 1531 N N . ALA B 1 93 ? 7.746 -7.75 14.594 1 69.56 93 ALA B N 1
ATOM 1532 C CA . ALA B 1 93 ? 8.648 -8.578 13.805 1 69.56 93 ALA B CA 1
ATOM 1533 C C . ALA B 1 93 ? 10.031 -7.93 13.695 1 69.56 93 ALA B C 1
ATOM 1535 O O . ALA B 1 93 ? 11.047 -8.625 13.688 1 69.56 93 ALA B O 1
ATOM 1536 N N . ASP B 1 94 ? 10.117 -6.648 13.539 1 66.75 94 ASP B N 1
ATOM 1537 C CA . ASP B 1 94 ? 11.383 -5.922 13.484 1 66.75 94 ASP B CA 1
ATOM 1538 C C . ASP B 1 94 ? 12.141 -6.031 14.797 1 66.75 94 ASP B C 1
ATOM 1540 O O . ASP B 1 94 ? 13.375 -6.074 14.812 1 66.75 94 ASP B O 1
ATOM 1544 N N . ASN B 1 95 ? 11.398 -6.023 15.75 1 66.88 95 ASN B N 1
ATOM 1545 C CA . ASN B 1 95 ? 12.008 -6.133 17.078 1 66.88 95 ASN B CA 1
ATOM 1546 C C . ASN B 1 95 ? 12.453 -7.562 17.375 1 66.88 95 ASN B C 1
ATOM 1548 O O . ASN B 1 95 ? 13.391 -7.777 18.141 1 66.88 95 ASN B O 1
ATOM 1552 N N . ASP B 1 96 ? 11.734 -8.539 16.859 1 60.44 96 ASP B N 1
ATOM 1553 C CA . ASP B 1 96 ? 12.078 -9.93 17.141 1 60.44 96 ASP B CA 1
ATOM 1554 C C . ASP B 1 96 ? 13.25 -10.383 16.266 1 60.44 96 ASP B C 1
ATOM 1556 O O . ASP B 1 96 ? 13.734 -11.508 16.406 1 60.44 96 ASP B O 1
ATOM 1560 N N . THR B 1 97 ? 13.508 -9.734 15.125 1 56.72 97 THR B N 1
ATOM 1561 C CA . THR B 1 97 ? 14.727 -10.109 14.422 1 56.72 97 THR B CA 1
ATOM 1562 C C . THR B 1 97 ? 15.938 -10.031 15.359 1 56.72 97 THR B C 1
ATOM 1564 O O . THR B 1 97 ? 16.219 -8.969 15.922 1 56.72 97 THR B O 1
ATOM 1567 N N . PRO B 1 98 ? 16.516 -11.18 15.766 1 48.62 98 PRO B N 1
ATOM 1568 C CA . PRO B 1 98 ? 17.609 -11.234 16.734 1 48.62 98 PRO B CA 1
ATOM 1569 C C . PRO B 1 98 ? 18.75 -10.258 16.406 1 48.62 98 PRO B C 1
ATOM 1571 O O . PRO B 1 98 ? 19.203 -10.203 15.258 1 48.62 98 PRO B O 1
ATOM 1574 N N . GLN B 1 99 ? 18.875 -9.062 16.859 1 43.5 99 GLN B N 1
ATOM 1575 C CA . GLN B 1 99 ? 20.156 -8.367 16.875 1 43.5 99 GLN B CA 1
ATOM 1576 C C . GLN B 1 99 ? 21.297 -9.336 17.125 1 43.5 99 GLN B C 1
ATOM 1578 O O . GLN B 1 99 ? 21.375 -9.945 18.203 1 43.5 99 GLN B O 1
ATOM 1583 N N . GLN B 1 100 ? 21.562 -10.266 16.219 1 40.28 100 GLN B N 1
ATOM 1584 C CA . GLN B 1 100 ? 22.797 -10.977 16.5 1 40.28 100 GLN B CA 1
ATOM 1585 C C . GLN B 1 100 ? 23.875 -10.031 17.031 1 40.28 100 GLN B C 1
ATOM 1587 O O . GLN B 1 100 ? 24.109 -8.969 16.469 1 40.28 100 GLN B O 1
ATOM 1592 N N . PRO B 1 101 ? 24.078 -10.055 18.297 1 41.25 101 PRO B N 1
ATOM 1593 C CA . PRO B 1 101 ? 25.219 -9.312 18.859 1 41.25 101 PRO B CA 1
ATOM 1594 C C . PRO B 1 101 ? 26.438 -9.359 17.953 1 41.25 101 PRO B C 1
ATOM 1596 O O . PRO B 1 101 ? 26.797 -10.422 17.438 1 41.25 101 PRO B O 1
ATOM 1599 N N . ILE B 1 102 ? 26.859 -8.188 17.359 1 28.41 102 ILE B N 1
ATOM 1600 C CA . ILE B 1 102 ? 28.266 -8.188 16.984 1 28.41 102 ILE B CA 1
ATOM 1601 C C . ILE B 1 102 ? 29.125 -8.594 18.172 1 28.41 102 ILE B C 1
ATOM 1603 O O . ILE B 1 102 ? 28.906 -8.117 19.297 1 28.41 102 ILE B O 1
#

Foldseek 3Di:
DPPPPPPPPPDPVRVVVVVVVVVVVVVLVVLLVQLVCCVVPVDWDKDWDADPVVREIEIETAGPPCPCVVVQVVCVPPPPRYHYHYSVNSVVVVVPPPPPDD/DPPPPPPPPPDPVRVVVVVVVVVVVVVLVVLLVQLVCCVVVVDWDKDWDADPVVREIEIETAGPPCPCVVVQVVCVPPPPRYHYHYSVNSVVVVVPPPPPDD

InterPro domains:
  IPR002100 Transcription factor, MADS-box [PF00319] (24-57)
  IPR036879 Transcription factor, MADS-box superfamily [G3DSA:3.40.1810.10] (14-79)
  IPR036879 Transcription factor, MADS-box superfamily [SSF55455] (24-64)

Radius of gyration: 21.04 Å; Cα contacts (8 Å, |Δi|>4): 232; chains: 2; bounding box: 61×60×42 Å

Sequence (204 aa):
MAAIKATRPMDVVSKRKLMRQKQCRRKTSLMKKACEYSRMCSADICVGIRIRETGQVHILSADTSGFWAFLSSQLNSYYPAPMLVTDQDLQQADNDTPQQPIMAAIKATRPMDVVSKRKLMRQKQCRRKTSLMKKACEYSRMCSADICVGIRIRETGQVHILSADTSGFWAFLSSQLNSYYPAPMLVTDQDLQQADNDTPQQPI

pLDDT: mean 84.86, std 16.56, range [27.66, 98.12]

Solvent-accessible surface area (backbone atoms only — not comparable to full-atom values): 11622 Å² total; per-residue (Å²): 130,85,77,75,76,73,77,68,76,71,49,70,66,57,49,51,51,50,50,49,51,50,49,49,51,53,50,52,52,51,52,50,52,48,37,52,43,17,69,75,58,52,26,36,25,38,39,38,40,29,34,58,88,78,48,42,32,41,34,37,41,31,39,89,83,48,80,68,51,58,58,57,62,74,43,64,84,44,78,57,65,60,44,79,40,40,48,68,59,54,54,47,51,63,67,62,50,74,76,70,78,130,130,82,77,76,76,72,78,68,77,70,50,70,67,57,49,51,51,50,50,50,50,50,48,49,51,51,50,52,50,52,52,49,51,48,36,50,44,19,71,76,58,54,24,36,26,36,39,37,38,29,34,58,87,78,49,43,30,40,33,38,41,31,39,91,84,50,81,67,51,59,58,57,63,74,42,64,84,43,78,56,66,60,44,81,42,40,46,68,59,54,55,48,52,64,65,62,51,73,76,70,77,128

Nearest PDB structures (fo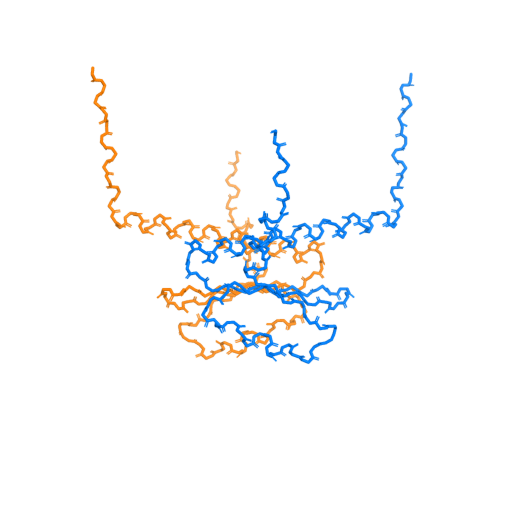ldseek):
  3gku-assembly1_B  TM=4.505E-01  e=1.165E+00  [Clostridium] symbiosum ATCC 14940
  3gku-assembly1_A  TM=4.806E-01  e=1.742E+00  [Clostridium] symbiosum ATCC 14940
  8bqo-assembly1_AAA  TM=4.621E-01  e=1.246E+00  Escherichia coli
  2kdn-assembly1_A  TM=3.556E-01  e=3.186E+00  Plasmodium falciparum 3D7
  7a2d-assembly1_A  TM=4.214E-01  e=5.094E+00  Escherichia coli K-12

Organism: Penicillium rubens (strain ATCC 28089 / DSM 1075 / NRRL 1951 / Wisconsin 54-1255) (NCBI:txid500485)

Secondary structure (DSSP, 8-state):
-----------HHHHHHHHHHHHHHHHHHHHHHHHHHHHHHTEEEEEEEEETTT--EEEEEE-SS-TTHHHHHHTTT-SSPPEEEEHHHHHHHHHHS-----/-----------HHHHHHHHHHHHHHHHHHHHHHHHHHHHHHTEEEEEEEEETTT--EEEEEE-SS-TTHHHHHHTTT-SSPPEEEEHHHHHHHHHHS-----